Protein 2IN5 (pdb70)

Solvent-accessible surface area: 19016 Å² total

Secondary structure (DSSP, 8-state):
------HHHHHHHHH----HHHHHH-SS---B-BTT---B--EEEEEETTEEEEE-TT---EEETTEEEE--SSSS-EEEESSGGG-GGGGGGGPPTT-EEEEEEEEEETTEEEEEEEEEEEEEEEEEEEEETTEEEEEEEEEEEEEETTTTEEEEEEEEEETTT--EEEEE---SS-S-B----SPP--/------HHHHHHHTS------SS---EEBTT--EE--EEEEEETTEEEEE-TTT--EEETTEEEE--SSSS-EEEES-GGG-GGGGGGG--TT-EEEEEEEEEETTEEEEEEEEEEEEEEEEEEEEETTEEEEEEEEEEEEEETTTTEEEEEEEEEETTT--EEEEE---SS-S-B--PPPP-

InterPro domains:
  IPR021308 Group 4 capsule polysaccharide formation lipoprotein GfcB [PF11102] (25-210)
  IPR023373 YmcC-like superfamily [G3DSA:2.40.360.10] (16-214)
  IPR023373 YmcC-like superfamily [SSF159270] (19-213)

Nearest PDB structures (foldseek):
  2in5-assembly1_A  TM=1.005E+00  e=7.724E-36  Escherichia coli K-12
  2in5-assembly1_B  TM=9.343E-01  e=6.673E-29  Escherichia coli K-12
  8huc-assembly2_D  TM=2.529E-01  e=5.962E+00  Pseudomonas aeruginosa UCBPP-PA14
  2in5-assembly1_B  TM=1.005E+00  e=2.435E-33  Escherichia coli K-12
  2in5-assembly1_A  TM=9.594E-01  e=3.137E-28  Escherichia coli K-12

CATH classification: 2.40.360.10

Foldseek 3Di:
DDDDDLNVVVLVVVVPQPQLVVLQVDPFKWWKDKPVHDTFIWGFSDDDPQWTDIAGNVGWFIAHLQHGAWTGDDQKIWHGKPPVVQDCLNQQLPADAFDKDWIKTWMADNNHIDMWIKMKTKHFPAWDWDQASRDIAIWGKIKIWMWTVPPTDIDIKIFTARNPPSRTAKIWDGGHVDIIMIGIRHDDDD/DDDQDVNVVCCVPAVDDDDQAQAKWWKAKPNDDTFTKGFDDDDPQWTDIAGHPRWFIAHQQHTAWIPPDQKIWHGKPPPVVDCLNQLQPADAWDKDKIKTWMGDNNRIDIWIKMKTKHWDDWDWDQDPNDTFIWTWIKIWMWTPPPTDIDIKIWTAGNPPSGTAKIWDGHGVDMIMIGMDGRD

Structure (mmCIF, N/CA/C/O backbone):
data_2IN5
#
_entry.id   2IN5
#
_cell.length_a   122.793
_cell.length_b   74.998
_cell.length_c   80.201
_cell.angle_alpha   90.00
_cell.angle_beta   127.11
_cell.angle_gamma   90.00
#
_symmetry.space_group_name_H-M   'C 1 2 1'
#
loop_
_entity.id
_entity.type
_entity.pdbx_description
1 polymer 'Hypothetical lipoprotein ymcC'
2 water water
#
loop_
_atom_site.group_PDB
_atom_site.id
_atom_site.type_symbol
_atom_site.label_atom_id
_atom_site.label_alt_id
_atom_site.label_comp_id
_atom_site.label_asym_id
_atom_site.label_entity_id
_atom_site.label_seq_id
_atom_site.pdbx_PDB_ins_code
_atom_site.Cartn_x
_atom_site.Cartn_y
_atom_site.Cartn_z
_atom_site.occupancy
_atom_site.B_iso_or_equiv
_atom_site.auth_seq_id
_atom_site.auth_comp_id
_atom_site.auth_asym_id
_atom_site.auth_atom_id
_atom_site.pdbx_PDB_model_num
ATOM 1 N N . HIS A 1 3 ? -10.530 24.813 61.795 1.00 60.63 3 HIS A N 1
ATOM 2 C CA . HIS A 1 3 ? -11.109 23.509 62.232 1.00 60.59 3 HIS A CA 1
ATOM 3 C C . HIS A 1 3 ? -10.443 22.339 61.503 1.00 59.36 3 HIS A C 1
ATOM 4 O O . HIS A 1 3 ? -9.866 22.511 60.426 1.00 59.43 3 HIS A O 1
ATOM 11 N N . SER A 1 4 ? -10.508 21.152 62.101 1.00 56.71 4 SER A N 1
ATOM 12 C CA . SER A 1 4 ? -9.918 19.969 61.489 1.00 53.40 4 SER A CA 1
ATOM 13 C C . SER A 1 4 ? -10.809 18.755 61.714 1.00 50.24 4 SER A C 1
ATOM 14 O O . SER A 1 4 ? -11.434 18.619 62.766 1.00 49.64 4 SER A O 1
ATOM 17 N N . GLN A 1 5 ? -10.870 17.883 60.712 1.00 45.00 5 GLN A N 1
ATOM 18 C CA . GLN A 1 5 ? -11.680 16.683 60.799 1.00 39.96 5 GLN A CA 1
ATOM 19 C C . GLN A 1 5 ? -10.742 15.490 60.921 1.00 38.02 5 GLN A C 1
ATOM 20 O O . GLN A 1 5 ? -9.541 15.611 60.684 1.00 36.27 5 GLN A O 1
ATOM 26 N N . GLN A 1 6 ? -11.285 14.335 61.288 1.00 36.02 6 GLN A N 1
ATOM 27 C CA . GLN A 1 6 ? -10.466 13.131 61.424 1.00 34.78 6 GLN A CA 1
ATOM 28 C C . GLN A 1 6 ? -11.043 12.059 60.491 1.00 31.91 6 GLN A C 1
ATOM 29 O O . GLN A 1 6 ? -12.123 11.542 60.747 1.00 31.70 6 GLN A O 1
ATOM 35 N N . SER A 1 7 ? -10.341 11.740 59.408 1.00 31.72 7 SER A N 1
ATOM 36 C CA . SER A 1 7 ? -10.830 10.721 58.474 1.00 32.25 7 SER A CA 1
ATOM 37 C C . SER A 1 7 ? -10.421 9.334 58.941 1.00 32.98 7 SER A C 1
ATOM 38 O O . SER A 1 7 ? -9.482 9.188 59.727 1.00 31.33 7 SER A O 1
ATOM 49 N N . VAL A 1 9 ? -9.128 7.025 57.094 1.00 29.78 9 VAL A N 1
ATOM 50 C CA . VAL A 1 9 ? -7.844 6.655 56.541 1.00 31.39 9 VAL A CA 1
ATOM 51 C C . VAL A 1 9 ? -6.716 7.139 57.437 1.00 32.24 9 VAL A C 1
ATOM 52 O O . VAL A 1 9 ? -5.813 6.381 57.746 1.00 32.89 9 VAL A O 1
ATOM 56 N N . ASP A 1 10 ? -6.774 8.390 57.873 1.00 34.13 10 ASP A N 1
ATOM 57 C CA . ASP A 1 10 ? -5.725 8.913 58.735 1.00 34.03 10 ASP A CA 1
ATOM 58 C C . ASP A 1 10 ? -5.662 8.195 60.068 1.00 33.27 10 ASP A C 1
ATOM 59 O O . ASP A 1 10 ? -4.588 7.856 60.540 1.00 33.30 10 ASP A O 1
ATOM 64 N N . THR A 1 11 ? -6.821 7.967 60.667 1.00 33.10 11 THR A N 1
ATOM 65 C CA . THR A 1 11 ? -6.898 7.296 61.951 1.00 34.60 11 THR A CA 1
ATOM 66 C C . THR A 1 11 ? -6.341 5.868 61.936 1.00 37.22 11 THR A C 1
ATOM 67 O O . THR A 1 11 ? -5.508 5.508 62.778 1.00 38.88 11 THR A O 1
ATOM 71 N N . PHE A 1 12 ? -6.800 5.056 60.987 1.00 35.47 12 PHE A N 1
ATOM 72 C CA . PHE A 1 12 ? -6.346 3.679 60.886 1.00 34.70 12 PHE A CA 1
ATOM 73 C C . PHE A 1 12 ? -4.946 3.566 60.311 1.00 35.52 12 PHE A C 1
ATOM 74 O O . PHE A 1 12 ? -4.246 2.593 60.567 1.00 35.68 12 PHE A O 1
ATOM 82 N N . ARG A 1 13 ? -4.529 4.574 59.554 1.00 37.29 13 ARG A N 1
ATOM 83 C CA . ARG A 1 13 ? -3.193 4.576 58.984 1.00 39.23 13 ARG A CA 1
ATOM 84 C C . ARG A 1 13 ? -2.200 4.864 60.110 1.00 41.25 13 ARG A C 1
ATOM 85 O O . ARG A 1 13 ? -1.151 4.232 60.198 1.00 42.10 13 ARG A O 1
ATOM 93 N N . ALA A 1 14 ? -2.537 5.814 60.979 1.00 42.33 14 ALA A N 1
ATOM 94 C CA . ALA A 1 14 ? -1.655 6.159 62.093 1.00 43.25 14 ALA A CA 1
ATOM 95 C C . ALA A 1 14 ? -1.514 4.958 63.018 1.00 44.20 14 ALA A C 1
ATOM 96 O O . ALA A 1 14 ? -0.406 4.585 63.412 1.00 45.17 14 ALA A O 1
ATOM 98 N N . SER A 1 15 ? -2.644 4.352 63.352 1.00 43.73 15 SER A N 1
ATOM 99 C CA . SER A 1 15 ? -2.648 3.194 64.219 1.00 44.71 15 SER A CA 1
ATOM 100 C C . SER A 1 15 ? -1.708 2.116 63.677 1.00 46.75 15 SER A C 1
ATOM 101 O O . SER A 1 15 ? -0.949 1.504 64.431 1.00 45.34 15 SER A O 1
ATOM 104 N N . LEU A 1 16 ? -1.754 1.888 62.368 1.00 49.13 16 LEU A N 1
ATOM 105 C CA . LEU A 1 16 ? -0.903 0.881 61.749 1.00 51.01 16 LEU A CA 1
ATOM 106 C C . LEU A 1 16 ? 0.569 1.158 62.026 1.00 53.33 16 LEU A C 1
ATOM 107 O O . LEU A 1 16 ? 1.328 0.258 62.388 1.00 53.15 16 LEU A O 1
ATOM 112 N N . PHE A 1 17 ? 0.971 2.410 61.856 1.00 55.55 17 PHE A N 1
ATOM 113 C CA . PHE A 1 17 ? 2.355 2.791 62.086 1.00 57.80 17 PHE A CA 1
ATOM 114 C C . PHE A 1 17 ? 2.679 2.982 63.560 1.00 59.96 17 PHE A C 1
ATOM 115 O O . PHE A 1 17 ? 3.846 3.058 63.928 1.00 61.16 17 PHE A O 1
ATOM 123 N N . ASP A 1 18 ? 1.648 3.060 64.396 1.00 62.35 18 ASP A N 1
ATOM 124 C CA . ASP A 1 18 ? 1.834 3.235 65.834 1.00 65.32 18 ASP A CA 1
ATOM 125 C C . ASP A 1 18 ? 1.877 1.888 66.557 1.00 67.21 18 ASP A C 1
ATOM 126 O O . ASP A 1 18 ? 2.274 1.812 67.717 1.00 68.28 18 ASP A O 1
ATOM 131 N N . ASN A 1 19 ? 1.460 0.831 65.867 1.00 69.58 19 ASN A N 1
ATOM 132 C CA . ASN A 1 19 ? 1.426 -0.510 66.446 1.00 71.48 19 ASN A CA 1
ATOM 133 C C . ASN A 1 19 ? 2.327 -1.483 65.685 1.00 73.00 19 ASN A C 1
ATOM 134 O O . ASN A 1 19 ? 2.119 -2.699 65.722 1.00 73.13 19 ASN A O 1
ATOM 139 N N . GLN A 1 20 ? 3.330 -0.943 64.999 1.00 74.47 20 GLN A N 1
ATOM 140 C CA . GLN A 1 20 ? 4.257 -1.762 64.227 1.00 76.39 20 GLN A CA 1
ATOM 141 C C . GLN A 1 20 ? 5.691 -1.587 64.718 1.00 77.36 20 GLN A C 1
ATOM 142 O O . GLN A 1 20 ? 5.960 -1.642 65.922 1.00 78.11 20 GLN A O 1
ATOM 148 N N . VAL A 1 24 ? 9.493 -5.577 58.793 1.00 84.94 24 VAL A N 1
ATOM 149 C CA . VAL A 1 24 ? 8.120 -5.828 59.223 1.00 85.54 24 VAL A CA 1
ATOM 150 C C . VAL A 1 24 ? 7.859 -7.327 59.326 1.00 85.31 24 VAL A C 1
ATOM 151 O O . VAL A 1 24 ? 8.408 -8.112 58.553 1.00 85.66 24 VAL A O 1
ATOM 155 N N . ALA A 1 25 ? 7.017 -7.718 60.279 1.00 84.92 25 ALA A N 1
ATOM 156 C CA . ALA A 1 25 ? 6.681 -9.126 60.481 1.00 84.58 25 ALA A CA 1
ATOM 157 C C . ALA A 1 25 ? 6.148 -9.757 59.193 1.00 84.06 25 ALA A C 1
ATOM 158 O O . ALA A 1 25 ? 5.235 -9.228 58.560 1.00 84.27 25 ALA A O 1
ATOM 160 N N . ASP A 1 26 ? 6.723 -10.894 58.815 1.00 83.05 26 ASP A N 1
ATOM 161 C CA . ASP A 1 26 ? 6.329 -11.599 57.596 1.00 82.51 26 ASP A CA 1
ATOM 162 C C . ASP A 1 26 ? 4.925 -12.201 57.708 1.00 82.19 26 ASP A C 1
ATOM 163 O O . ASP A 1 26 ? 4.229 -12.393 56.705 1.00 81.80 26 ASP A O 1
ATOM 168 N N . GLN A 1 27 ? 4.518 -12.493 58.939 1.00 81.56 27 GLN A N 1
ATOM 169 C CA . GLN A 1 27 ? 3.205 -13.067 59.207 1.00 80.51 27 GLN A CA 1
ATOM 170 C C . GLN A 1 27 ? 2.163 -11.954 59.324 1.00 78.89 27 GLN A C 1
ATOM 171 O O . GLN A 1 27 ? 0.990 -12.142 58.991 1.00 78.27 27 GLN A O 1
ATOM 177 N N . GLN A 1 28 ? 2.601 -10.792 59.796 1.00 76.61 28 GLN A N 1
ATOM 178 C CA . GLN A 1 28 ? 1.706 -9.654 59.948 1.00 74.72 28 GLN A CA 1
ATOM 179 C C . GLN A 1 28 ? 1.326 -9.060 58.592 1.00 72.40 28 GLN A C 1
ATOM 180 O O . GLN A 1 28 ? 0.216 -8.554 58.416 1.00 71.92 28 GLN A O 1
ATOM 186 N N . ILE A 1 29 ? 2.249 -9.133 57.636 1.00 69.67 29 ILE A N 1
ATOM 187 C CA . ILE A 1 29 ? 2.011 -8.621 56.291 1.00 67.04 29 ILE A CA 1
ATOM 188 C C . ILE A 1 29 ? 0.845 -9.388 55.659 1.00 64.32 29 ILE A C 1
ATOM 189 O O . ILE A 1 29 ? -0.121 -8.790 55.190 1.00 64.07 29 ILE A O 1
ATOM 194 N N . GLN A 1 30 ? 0.933 -10.713 55.654 1.00 60.39 30 GLN A N 1
ATOM 195 C CA . GLN A 1 30 ? -0.122 -11.528 55.072 1.00 56.96 30 GLN A CA 1
ATOM 196 C C . GLN A 1 30 ? -1.415 -11.406 55.866 1.00 53.07 30 GLN A C 1
ATOM 197 O O . GLN A 1 30 ? -2.482 -11.810 55.399 1.00 52.78 30 GLN A O 1
ATOM 203 N N . ALA A 1 31 ? -1.317 -10.840 57.065 1.00 48.50 31 ALA A N 1
ATOM 204 C CA . ALA A 1 31 ? -2.488 -10.664 57.919 1.00 43.40 31 ALA A CA 1
ATOM 205 C C . ALA A 1 31 ? -3.195 -9.328 57.653 1.00 40.40 31 ALA A C 1
ATOM 206 O O . ALA A 1 31 ? -4.354 -9.150 58.032 1.00 36.51 31 ALA A O 1
ATOM 208 N N . LEU A 1 32 ? -2.501 -8.384 57.017 1.00 38.16 32 LEU A N 1
ATOM 209 C CA . LEU A 1 32 ? -3.131 -7.102 56.711 1.00 37.33 32 LEU A CA 1
ATOM 210 C C . LEU A 1 32 ? -4.202 -7.348 55.650 1.00 36.58 32 LEU A C 1
ATOM 211 O O . LEU A 1 32 ? -3.939 -7.947 54.605 1.00 33.61 32 LEU A O 1
ATOM 216 N N . PRO A 1 33 ? -5.435 -6.897 55.923 1.00 36.14 33 PRO A N 1
ATOM 217 C CA . PRO A 1 33 ? -6.577 -7.061 55.021 1.00 35.80 33 PRO A CA 1
ATOM 218 C C . PRO A 1 33 ? -6.485 -6.293 53.701 1.00 36.59 33 PRO A C 1
ATOM 219 O O . PRO A 1 33 ? -7.097 -6.689 52.707 1.00 39.42 33 PRO A O 1
ATOM 223 N N . TYR A 1 34 ? -5.698 -5.221 53.688 1.00 35.28 34 TYR A N 1
ATOM 224 C CA . TYR A 1 34 ? -5.527 -4.394 52.496 1.00 33.59 34 TYR A CA 1
ATOM 225 C C . TYR A 1 34 ? -4.146 -4.481 51.867 1.00 32.43 34 TYR A C 1
ATOM 226 O O . TYR A 1 34 ? -3.192 -4.942 52.488 1.00 32.95 34 TYR A O 1
ATOM 235 N N . SER A 1 35 ? -4.062 -4.020 50.624 1.00 30.23 35 SER A N 1
ATOM 236 C CA . SER A 1 35 ? -2.832 -4.023 49.851 1.00 28.66 35 SER A CA 1
ATOM 237 C C . SER A 1 35 ? -1.765 -3.098 50.422 1.00 26.41 35 SER A C 1
ATOM 238 O O . SER A 1 35 ? -2.062 -2.030 50.951 1.00 26.23 35 SER A O 1
ATOM 241 N N . THR A 1 36 ? -0.515 -3.525 50.320 1.00 25.86 36 THR A N 1
ATOM 242 C CA . THR A 1 36 ? 0.588 -2.737 50.835 1.00 26.52 36 THR A CA 1
ATOM 243 C C . THR A 1 36 ? 1.746 -2.852 49.872 1.00 27.15 36 THR A C 1
ATOM 244 O O . THR A 1 36 ? 1.707 -3.657 48.950 1.00 26.22 36 THR A O 1
ATOM 256 N N . TYR A 1 38 ? 6.363 -2.005 49.323 1.00 33.94 38 TYR A N 1
ATOM 257 C CA . TYR A 1 38 ? 7.670 -1.585 49.817 1.00 35.38 38 TYR A CA 1
ATOM 258 C C . TYR A 1 38 ? 8.179 -0.601 48.782 1.00 35.20 38 TYR A C 1
ATOM 259 O O . TYR A 1 38 ? 8.323 -0.947 47.612 1.00 36.78 38 TYR A O 1
ATOM 268 N N . LEU A 1 39 ? 8.429 0.631 49.208 1.00 36.06 39 LEU A N 1
ATOM 269 C CA . LEU A 1 39 ? 8.913 1.664 48.301 1.00 35.99 39 LEU A CA 1
ATOM 270 C C . LEU A 1 39 ? 10.390 1.942 48.514 1.00 36.58 39 LEU A C 1
ATOM 271 O O . LEU A 1 39 ? 10.866 1.986 49.642 1.00 37.20 39 LEU A O 1
ATOM 276 N N . ARG A 1 40 ? 11.113 2.134 47.423 1.00 37.79 40 ARG A N 1
ATOM 277 C CA . ARG A 1 40 ? 12.527 2.445 47.506 1.00 39.93 40 ARG A CA 1
ATOM 278 C C . ARG A 1 40 ? 12.818 3.580 46.520 1.00 40.17 40 ARG A C 1
ATOM 279 O O . ARG A 1 40 ? 12.611 3.436 45.317 1.00 40.67 40 ARG A O 1
ATOM 287 N N . LEU A 1 41 ? 13.273 4.716 47.034 1.00 39.91 41 LEU A N 1
ATOM 288 C CA . LEU A 1 41 ? 13.591 5.852 46.185 1.00 41.83 41 LEU A CA 1
ATOM 289 C C . LEU A 1 41 ? 15.086 6.094 46.160 1.00 43.48 41 LEU A C 1
ATOM 290 O O . LEU A 1 41 ? 15.742 6.091 47.202 1.00 44.30 41 LEU A O 1
ATOM 295 N N . ASN A 1 42 ? 15.613 6.308 44.960 1.00 45.32 42 ASN A N 1
ATOM 296 C CA . ASN A 1 42 ? 17.035 6.556 44.765 1.00 47.18 42 ASN A CA 1
ATOM 297 C C . ASN A 1 42 ? 17.900 5.516 45.448 1.00 49.40 42 ASN A C 1
ATOM 298 O O . ASN A 1 42 ? 18.873 5.865 46.112 1.00 50.40 42 ASN A O 1
ATOM 303 N N . GLU A 1 43 ? 17.553 4.244 45.292 1.00 52.01 43 GLU A N 1
ATOM 304 C CA . GLU A 1 43 ? 18.334 3.178 45.907 1.00 54.35 43 GLU A CA 1
ATOM 305 C C . GLU A 1 43 ? 18.460 3.460 47.406 1.00 54.84 43 GLU A C 1
ATOM 306 O O . GLU A 1 43 ? 19.372 2.965 48.069 1.00 54.08 43 GLU A O 1
ATOM 312 N N . GLY A 1 44 ? 17.549 4.272 47.932 1.00 55.00 44 GLY A N 1
ATOM 313 C CA . GLY A 1 44 ? 17.588 4.606 49.341 1.00 54.03 44 GLY A CA 1
ATOM 314 C C . GLY A 1 44 ? 17.097 3.485 50.233 1.00 54.56 44 GLY A C 1
ATOM 315 O O . GLY A 1 44 ? 17.283 2.301 49.938 1.00 55.72 44 GLY A O 1
ATOM 316 N N . GLN A 1 45 ? 16.453 3.867 51.327 1.00 53.89 45 GLN A N 1
ATOM 317 C CA . GLN A 1 45 ? 15.941 2.907 52.286 1.00 53.87 45 GLN A CA 1
ATOM 318 C C . GLN A 1 45 ? 14.491 2.532 52.011 1.00 50.99 45 GLN A C 1
ATOM 319 O O . GLN A 1 45 ? 13.672 3.374 51.664 1.00 50.30 45 GLN A O 1
ATOM 325 N N . ARG A 1 46 ? 14.187 1.255 52.177 1.00 49.10 46 ARG A N 1
ATOM 326 C CA . ARG A 1 46 ? 12.847 0.746 51.953 1.00 47.53 46 ARG A CA 1
ATOM 327 C C . ARG A 1 46 ? 11.851 1.274 52.976 1.00 45.60 46 ARG A C 1
ATOM 328 O O . ARG A 1 46 ? 12.119 1.254 54.177 1.00 46.67 46 ARG A O 1
ATOM 336 N N . ILE A 1 47 ? 10.704 1.752 52.503 1.00 41.63 47 ILE A N 1
ATOM 337 C CA . ILE A 1 47 ? 9.671 2.244 53.406 1.00 39.29 47 ILE A CA 1
ATOM 338 C C . ILE A 1 47 ? 8.373 1.513 53.111 1.00 37.72 47 ILE A C 1
ATOM 339 O O . ILE A 1 47 ? 8.128 1.090 51.977 1.00 36.34 47 ILE A O 1
ATOM 344 N N . PHE A 1 48 ? 7.544 1.378 54.139 1.00 35.57 48 PHE A N 1
ATOM 345 C CA . PHE A 1 48 ? 6.264 0.698 54.034 1.00 34.80 48 PHE A CA 1
ATOM 346 C C . PHE A 1 48 ? 5.164 1.684 53.654 1.00 36.11 48 PHE A C 1
ATOM 347 O O . PHE A 1 48 ? 5.002 2.720 54.297 1.00 38.39 48 PHE A O 1
ATOM 355 N N . VAL A 1 49 ? 4.408 1.348 52.611 1.00 35.53 49 VAL A N 1
ATOM 356 C CA . VAL A 1 49 ? 3.320 2.191 52.117 1.00 33.04 49 VAL A CA 1
ATOM 357 C C . VAL A 1 49 ? 2.029 1.359 52.055 1.00 32.17 49 VAL A C 1
ATOM 358 O O . VAL A 1 49 ? 2.071 0.164 51.795 1.00 32.80 49 VAL A O 1
ATOM 362 N N . VAL A 1 50 ? 0.886 1.985 52.300 1.00 29.59 50 VAL A N 1
ATOM 363 C CA . VAL A 1 50 ? -0.377 1.267 52.285 1.00 29.24 50 VAL A CA 1
ATOM 364 C C . VAL A 1 50 ? -1.314 1.824 51.202 1.00 29.54 50 VAL A C 1
ATOM 365 O O . VAL A 1 50 ? -1.205 2.992 50.830 1.00 30.04 50 VAL A O 1
ATOM 369 N N . LEU A 1 51 ? -2.219 0.994 50.678 1.00 28.45 51 LEU A N 1
ATOM 370 C CA . LEU A 1 51 ? -3.150 1.458 49.648 1.00 26.69 51 LEU A CA 1
ATOM 371 C C . LEU A 1 51 ? -4.343 2.053 50.344 1.00 26.01 51 LEU A C 1
ATOM 372 O O . LEU A 1 51 ? -5.160 1.339 50.928 1.00 26.45 51 LEU A O 1
ATOM 377 N N . GLY A 1 52 ? -4.438 3.375 50.284 1.00 27.61 52 GLY A N 1
ATOM 378 C CA . GLY A 1 52 ? -5.539 4.059 50.929 1.00 24.30 52 GLY A CA 1
ATOM 379 C C . GLY A 1 52 ? -6.844 3.959 50.164 1.00 23.48 52 GLY A C 1
ATOM 380 O O . GLY A 1 52 ? -7.871 3.629 50.745 1.00 23.11 52 GLY A O 1
ATOM 381 N N . TYR A 1 53 ? -6.816 4.230 48.863 1.00 22.18 53 TYR A N 1
ATOM 382 C CA . TYR A 1 53 ? -8.046 4.183 48.085 1.00 22.99 53 TYR A CA 1
ATOM 383 C C . TYR A 1 53 ? -7.814 4.202 46.591 1.00 23.20 53 TYR A C 1
ATOM 384 O O . TYR A 1 53 ? -6.710 4.488 46.126 1.00 24.27 53 TYR A O 1
ATOM 393 N N . ILE A 1 54 ? -8.856 3.885 45.834 1.00 25.53 54 ILE A N 1
ATOM 394 C CA . ILE A 1 54 ? -8.730 3.865 44.378 1.00 27.92 54 ILE A CA 1
ATOM 395 C C . ILE A 1 54 ? -9.770 4.763 43.732 1.00 28.28 54 ILE A C 1
ATOM 396 O O . ILE A 1 54 ? -10.946 4.701 44.071 1.00 27.78 54 ILE A O 1
ATOM 401 N N . GLU A 1 55 ? -9.317 5.600 42.803 1.00 30.23 55 GLU A N 1
ATOM 402 C CA . GLU A 1 55 ? -10.182 6.529 42.081 1.00 31.34 55 GLU A CA 1
ATOM 403 C C . GLU A 1 55 ? -9.880 6.476 40.584 1.00 31.55 55 GLU A C 1
ATOM 404 O O . GLU A 1 55 ? -8.738 6.653 40.166 1.00 30.83 55 GLU A O 1
ATOM 410 N N . GLN A 1 56 ? -10.914 6.231 39.782 1.00 36.12 56 GLN A N 1
ATOM 411 C CA . GLN A 1 56 ? -10.781 6.134 38.320 1.00 38.71 56 GLN A CA 1
ATOM 412 C C . GLN A 1 56 ? -9.616 5.239 37.935 1.00 37.85 56 GLN A C 1
ATOM 413 O O . GLN A 1 56 ? -8.717 5.650 37.198 1.00 37.93 56 GLN A O 1
ATOM 419 N N . GLU A 1 57 ? -9.637 4.017 38.453 1.00 38.24 57 GLU A N 1
ATOM 420 C CA . GLU A 1 57 ? -8.590 3.039 38.183 1.00 40.14 57 GLU A CA 1
ATOM 421 C C . GLU A 1 57 ? -7.202 3.528 38.572 1.00 37.11 57 GLU A C 1
ATOM 422 O O . GLU A 1 57 ? -6.201 3.118 37.996 1.00 37.43 57 GLU A O 1
ATOM 428 N N . GLN A 1 58 ? -7.140 4.417 39.549 1.00 34.29 58 GLN A N 1
ATOM 429 C CA . GLN A 1 58 ? -5.855 4.919 40.002 1.00 31.22 58 GLN A CA 1
ATOM 430 C C . GLN A 1 58 ? -5.663 4.532 41.465 1.00 26.35 58 GLN A C 1
ATOM 431 O O . GLN A 1 58 ? -6.471 4.890 42.315 1.00 25.08 58 GLN A O 1
ATOM 437 N N . SER A 1 59 ? -4.601 3.791 41.746 1.00 22.34 59 SER A N 1
ATOM 438 C CA . SER A 1 59 ? -4.314 3.346 43.106 1.00 21.85 59 SER A CA 1
ATOM 439 C C . SER A 1 59 ? -3.529 4.403 43.866 1.00 20.44 59 SER A C 1
ATOM 440 O O . SER A 1 59 ? -2.434 4.772 43.453 1.00 17.68 59 SER A O 1
ATOM 443 N N . LYS A 1 60 ? -4.077 4.894 44.972 1.00 22.50 60 LYS A N 1
ATOM 444 C CA . LYS A 1 60 ? -3.371 5.908 45.758 1.00 25.06 60 LYS A CA 1
ATOM 445 C C . LYS A 1 60 ? -2.781 5.323 47.037 1.00 24.55 60 LYS A C 1
ATOM 446 O O . LYS A 1 60 ? -3.515 4.988 47.960 1.00 24.41 60 LYS A O 1
ATOM 452 N N . TRP A 1 61 ? -1.455 5.221 47.077 1.00 25.26 61 TRP A N 1
ATOM 453 C CA . TRP A 1 61 ? -0.735 4.675 48.224 1.00 28.02 61 TRP A CA 1
ATOM 454 C C . TRP A 1 61 ? -0.244 5.769 49.178 1.00 30.34 61 TRP A C 1
ATOM 455 O O . TRP A 1 61 ? 0.301 6.785 48.753 1.00 32.67 61 TRP A O 1
ATOM 466 N N . LEU A 1 62 ? -0.432 5.543 50.472 1.00 32.55 62 LEU A N 1
ATOM 467 C CA . LEU A 1 62 ? -0.044 6.509 51.491 1.00 34.23 62 LEU A CA 1
ATOM 468 C C . LEU A 1 62 ? 1.066 6.026 52.409 1.00 35.42 62 LEU A C 1
ATOM 469 O O . LEU A 1 62 ? 1.024 4.902 52.896 1.00 35.08 62 LEU A O 1
ATOM 474 N N . SER A 1 63 ? 2.047 6.883 52.672 1.00 38.84 63 SER A N 1
ATOM 475 C CA . SER A 1 63 ? 3.142 6.508 53.564 1.00 41.81 63 SER A CA 1
ATOM 476 C C . SER A 1 63 ? 2.838 6.976 54.988 1.00 43.38 63 SER A C 1
ATOM 477 O O . SER A 1 63 ? 1.744 7.472 55.266 1.00 42.57 63 SER A O 1
ATOM 480 N N . GLN A 1 64 ? 3.804 6.814 55.888 1.00 46.55 64 GLN A N 1
ATOM 481 C CA . GLN A 1 64 ? 3.626 7.235 57.279 1.00 50.05 64 GLN A CA 1
ATOM 482 C C . GLN A 1 64 ? 3.681 8.762 57.395 1.00 51.40 64 GLN A C 1
ATOM 483 O O . GLN A 1 64 ? 2.978 9.352 58.214 1.00 51.16 64 GLN A O 1
ATOM 489 N N . ASP A 1 65 ? 4.524 9.382 56.568 1.00 54.25 65 ASP A N 1
ATOM 490 C CA . ASP A 1 65 ? 4.702 10.837 56.528 1.00 56.30 65 ASP A CA 1
ATOM 491 C C . ASP A 1 65 ? 3.581 11.468 55.707 1.00 56.28 65 ASP A C 1
ATOM 492 O O . ASP A 1 65 ? 3.594 12.667 55.418 1.00 56.64 65 ASP A O 1
ATOM 497 N N . ASN A 1 66 ? 2.613 10.640 55.331 1.00 55.94 66 ASN A N 1
ATOM 498 C CA . ASN A 1 66 ? 1.464 11.074 54.541 1.00 55.45 66 ASN A CA 1
ATOM 499 C C . ASN A 1 66 ? 1.824 11.612 53.147 1.00 53.71 66 ASN A C 1
ATOM 500 O O . ASN A 1 66 ? 1.227 12.571 52.654 1.00 52.64 66 ASN A O 1
ATOM 505 N N . ALA A 1 67 ? 2.827 10.993 52.532 1.00 50.57 67 ALA A N 1
ATOM 506 C CA . ALA A 1 67 ? 3.234 11.348 51.184 1.00 46.80 67 ALA A CA 1
ATOM 507 C C . ALA A 1 67 ? 2.395 10.388 50.348 1.00 44.47 67 ALA A C 1
ATOM 508 O O . ALA A 1 67 ? 2.012 9.326 50.840 1.00 44.37 67 ALA A O 1
ATOM 518 N N . LEU A 1 69 ? 1.589 8.203 46.557 1.00 31.61 69 LEU A N 1
ATOM 519 C CA . LEU A 1 69 ? 2.089 7.639 45.307 1.00 29.68 69 LEU A CA 1
ATOM 520 C C . LEU A 1 69 ? 0.885 7.207 44.487 1.00 29.20 69 LEU A C 1
ATOM 521 O O . LEU A 1 69 ? -0.018 6.566 45.015 1.00 31.10 69 LEU A O 1
ATOM 526 N N . VAL A 1 70 ? 0.853 7.559 43.207 1.00 27.70 70 VAL A N 1
ATOM 527 C CA . VAL A 1 70 ? -0.279 7.178 42.363 1.00 24.84 70 VAL A CA 1
ATOM 528 C C . VAL A 1 70 ? 0.201 6.236 41.281 1.00 21.93 70 VAL A C 1
ATOM 529 O O . VAL A 1 70 ? 1.146 6.523 40.561 1.00 20.46 70 VAL A O 1
ATOM 533 N N . THR A 1 71 ? -0.455 5.099 41.160 1.00 21.40 71 THR A N 1
ATOM 534 C CA . THR A 1 71 ? -0.009 4.134 40.178 1.00 21.42 71 THR A CA 1
ATOM 535 C C . THR A 1 71 ? -1.157 3.395 39.519 1.00 19.85 71 THR A C 1
ATOM 536 O O . THR A 1 71 ? -2.313 3.512 39.917 1.00 19.58 71 THR A O 1
ATOM 540 N N . HIS A 1 72 ? -0.811 2.650 38.485 1.00 18.82 72 HIS A N 1
ATOM 541 C CA . HIS A 1 72 ? -1.759 1.776 37.842 1.00 21.52 72 HIS A CA 1
ATOM 542 C C . HIS A 1 72 ? -0.953 0.568 37.405 1.00 20.62 72 HIS A C 1
ATOM 543 O O . HIS A 1 72 ? -0.085 0.655 36.532 1.00 21.09 72 HIS A O 1
ATOM 550 N N . ASN A 1 73 ? -1.236 -0.557 38.049 1.00 22.48 73 ASN A N 1
ATOM 551 C CA . ASN A 1 73 ? -0.541 -1.809 37.793 1.00 22.59 73 ASN A CA 1
ATOM 552 C C . ASN A 1 73 ? 0.975 -1.665 37.716 1.00 23.70 73 ASN A C 1
ATOM 553 O O . ASN A 1 73 ? 1.603 -2.000 36.699 1.00 22.20 73 ASN A O 1
ATOM 558 N N . GLY A 1 74 ? 1.548 -1.156 38.808 1.00 25.00 74 GLY A N 1
ATOM 559 C CA . GLY A 1 74 ? 2.989 -0.993 38.910 1.00 24.41 74 GLY A CA 1
ATOM 560 C C . GLY A 1 74 ? 3.591 0.225 38.241 1.00 26.69 74 GLY A C 1
ATOM 561 O O . GLY A 1 74 ? 4.747 0.567 38.511 1.00 26.46 74 GLY A O 1
ATOM 562 N N . ARG A 1 75 ? 2.822 0.870 37.365 1.00 25.26 75 ARG A N 1
ATOM 563 C CA . ARG A 1 75 ? 3.295 2.054 36.656 1.00 25.97 75 ARG A CA 1
ATOM 564 C C . ARG A 1 75 ? 3.107 3.294 37.510 1.00 25.35 75 ARG A C 1
ATOM 565 O O . ARG A 1 75 ? 2.018 3.540 38.033 1.00 25.66 75 ARG A O 1
ATOM 573 N N . LEU A 1 76 ? 4.166 4.080 37.642 1.00 25.53 76 LEU A N 1
ATOM 574 C CA . LEU A 1 76 ? 4.097 5.306 38.422 1.00 25.09 76 LEU A CA 1
ATOM 575 C C . LEU A 1 76 ? 3.511 6.408 37.543 1.00 25.30 76 LEU A C 1
ATOM 576 O O . LEU A 1 76 ? 4.048 6.718 36.470 1.00 21.73 76 LEU A O 1
ATOM 581 N N . LEU A 1 77 ? 2.403 6.978 38.007 1.00 26.15 77 LEU A N 1
ATOM 582 C CA . LEU A 1 77 ? 1.711 8.036 37.287 1.00 29.59 77 LEU A CA 1
ATOM 583 C C . LEU A 1 77 ? 1.782 9.408 37.950 1.00 32.08 77 LEU A C 1
ATOM 584 O O . LEU A 1 77 ? 1.673 10.433 37.273 1.00 32.52 77 LEU A O 1
ATOM 589 N N . LYS A 1 78 ? 1.956 9.441 39.266 1.00 32.69 78 LYS A N 1
ATOM 590 C CA . LYS A 1 78 ? 2.019 10.717 39.964 1.00 34.11 78 LYS A CA 1
ATOM 591 C C . LYS A 1 78 ? 2.436 10.543 41.419 1.00 33.99 78 LYS A C 1
ATOM 592 O O . LYS A 1 78 ? 2.124 9.530 42.035 1.00 36.43 78 LYS A O 1
ATOM 598 N N . THR A 1 79 ? 3.159 11.520 41.954 1.00 33.12 79 THR A N 1
ATOM 599 C CA . THR A 1 79 ? 3.578 11.484 43.354 1.00 34.69 79 THR A CA 1
ATOM 600 C C . THR A 1 79 ? 3.269 12.827 44.006 1.00 35.95 79 THR A C 1
ATOM 601 O O . THR A 1 79 ? 3.185 13.853 43.329 1.00 37.34 79 THR A O 1
ATOM 605 N N . VAL A 1 80 ? 3.093 12.810 45.322 1.00 37.10 80 VAL A N 1
ATOM 606 C CA . VAL A 1 80 ? 2.780 14.017 46.071 1.00 38.35 80 VAL A CA 1
ATOM 607 C C . VAL A 1 80 ? 3.521 14.064 47.402 1.00 38.95 80 VAL A C 1
ATOM 608 O O . VAL A 1 80 ? 3.633 13.049 48.079 1.00 37.59 80 VAL A O 1
ATOM 612 N N . LYS A 1 81 ? 4.019 15.248 47.760 1.00 40.15 81 LYS A N 1
ATOM 613 C CA . LYS A 1 81 ? 4.738 15.486 49.019 1.00 39.86 81 LYS A CA 1
ATOM 614 C C . LYS A 1 81 ? 6.084 14.796 49.160 1.00 39.60 81 LYS A C 1
ATOM 615 O O . LYS A 1 81 ? 6.427 14.326 50.240 1.00 41.78 81 LYS A O 1
ATOM 621 N N . LEU A 1 82 ? 6.843 14.729 48.079 1.00 38.61 82 LEU A N 1
ATOM 622 C CA . LEU A 1 82 ? 8.159 14.115 48.111 1.00 38.04 82 LEU A CA 1
ATOM 623 C C . LEU A 1 82 ? 9.140 15.207 47.706 1.00 40.48 82 LEU A C 1
ATOM 624 O O . LEU A 1 82 ? 8.720 16.261 47.225 1.00 42.32 82 LEU A O 1
ATOM 629 N N . ASN A 1 83 ? 10.434 14.979 47.894 1.00 41.21 83 ASN A N 1
ATOM 630 C CA . ASN A 1 83 ? 11.414 15.988 47.500 1.00 43.39 83 ASN A CA 1
ATOM 631 C C . ASN A 1 83 ? 11.157 16.382 46.052 1.00 43.13 83 ASN A C 1
ATOM 632 O O . ASN A 1 83 ? 11.030 17.560 45.730 1.00 45.14 83 ASN A O 1
ATOM 637 N N . ASN A 1 84 ? 11.093 15.377 45.185 1.00 41.71 84 ASN A N 1
ATOM 638 C CA . ASN A 1 84 ? 10.839 15.585 43.769 1.00 39.73 84 ASN A CA 1
ATOM 639 C C . ASN A 1 84 ? 9.604 14.777 43.420 1.00 37.88 84 ASN A C 1
ATOM 640 O O . ASN A 1 84 ? 9.471 13.629 43.849 1.00 38.03 84 ASN A O 1
ATOM 645 N N . ASN A 1 85 ? 8.712 15.371 42.634 1.00 33.99 85 ASN A N 1
ATOM 646 C CA . ASN A 1 85 ? 7.457 14.721 42.281 1.00 32.11 85 ASN A CA 1
ATOM 647 C C . ASN A 1 85 ? 7.181 14.525 40.800 1.00 31.80 85 ASN A C 1
ATOM 648 O O . ASN A 1 85 ? 7.572 15.336 39.969 1.00 32.86 85 ASN A O 1
ATOM 653 N N . LEU A 1 86 ? 6.503 13.433 40.472 1.00 29.51 86 LEU A N 1
ATOM 654 C CA . LEU A 1 86 ? 6.123 13.192 39.093 1.00 29.11 86 LEU A CA 1
ATOM 655 C C . LEU A 1 86 ? 4.792 13.937 39.044 1.00 27.36 86 LEU A C 1
ATOM 656 O O . LEU A 1 86 ? 3.906 13.683 39.861 1.00 27.43 86 LEU A O 1
ATOM 661 N N . LEU A 1 87 ? 4.648 14.864 38.109 1.00 26.06 87 LEU A N 1
ATOM 662 C CA . LEU A 1 87 ? 3.425 15.649 38.058 1.00 28.06 87 LEU A CA 1
ATOM 663 C C . LEU A 1 87 ? 2.383 15.161 37.076 1.00 27.18 87 LEU A C 1
ATOM 664 O O . LEU A 1 87 ? 1.185 15.331 37.294 1.00 26.68 87 LEU A O 1
ATOM 669 N N . GLU A 1 88 ? 2.824 14.563 35.985 1.00 27.33 88 GLU A N 1
ATOM 670 C CA . GLU A 1 88 ? 1.863 14.090 35.020 1.00 28.14 88 GLU A CA 1
ATOM 671 C C . GLU A 1 88 ? 2.480 13.120 34.062 1.00 26.65 88 GLU A C 1
ATOM 672 O O . GLU A 1 88 ? 3.684 13.136 33.828 1.00 26.99 88 GLU A O 1
ATOM 678 N N . VAL A 1 89 ? 1.631 12.248 33.537 1.00 26.71 89 VAL A N 1
ATOM 679 C CA . VAL A 1 89 ? 2.027 11.286 32.531 1.00 25.54 89 VAL A CA 1
ATOM 680 C C . VAL A 1 89 ? 0.843 11.323 31.577 1.00 25.15 89 VAL A C 1
ATOM 681 O O . VAL A 1 89 ? -0.303 11.219 32.002 1.00 25.35 89 VAL A O 1
ATOM 685 N N . THR A 1 90 ? 1.111 11.515 30.296 1.00 25.93 90 THR A N 1
ATOM 686 C CA . THR A 1 90 ? 0.025 11.562 29.326 1.00 30.08 90 THR A CA 1
ATOM 687 C C . THR A 1 90 ? -0.161 10.207 28.660 1.00 30.70 90 THR A C 1
ATOM 688 O O . THR A 1 90 ? 0.649 9.291 28.848 1.00 31.71 90 THR A O 1
ATOM 692 N N . ASN A 1 91 ? -1.238 10.096 27.884 1.00 31.87 91 ASN A N 1
ATOM 693 C CA . ASN A 1 91 ? -1.544 8.887 27.121 1.00 32.32 91 ASN A CA 1
ATOM 694 C C . ASN A 1 91 ? -1.293 7.633 27.966 1.00 32.99 91 ASN A C 1
ATOM 695 O O . ASN A 1 91 ? -0.746 6.635 27.485 1.00 34.04 91 ASN A O 1
ATOM 700 N N . SER A 1 92 ? -1.703 7.697 29.229 1.00 33.49 92 SER A N 1
ATOM 701 C CA . SER A 1 92 ? -1.508 6.583 30.155 1.00 36.17 92 SER A CA 1
ATOM 702 C C . SER A 1 92 ? -2.497 5.450 29.895 1.00 36.54 92 SER A C 1
ATOM 703 O O . SER A 1 92 ? -2.323 4.331 30.383 1.00 35.69 92 SER A O 1
ATOM 706 N N . GLY A 1 93 ? -3.531 5.748 29.113 1.00 36.48 93 GLY A N 1
ATOM 707 C CA . GLY A 1 93 ? -4.526 4.747 28.797 1.00 34.53 93 GLY A CA 1
ATOM 708 C C . GLY A 1 93 ? -4.000 3.765 27.767 1.00 36.27 93 GLY A C 1
ATOM 709 O O . GLY A 1 93 ? -4.611 2.724 27.530 1.00 36.74 93 GLY A O 1
ATOM 710 N N . GLN A 1 94 ? -2.864 4.092 27.158 1.00 35.67 94 GLN A N 1
ATOM 711 C CA . GLN A 1 94 ? -2.254 3.245 26.134 1.00 36.33 94 GLN A CA 1
ATOM 712 C C . GLN A 1 94 ? -1.055 2.472 26.686 1.00 34.32 94 GLN A C 1
ATOM 713 O O . GLN A 1 94 ? -0.278 1.884 25.934 1.00 35.22 94 GLN A O 1
ATOM 719 N N . ASP A 1 95 ? -0.886 2.486 28.001 1.00 32.37 95 ASP A N 1
ATOM 720 C CA . ASP A 1 95 ? 0.226 1.766 28.600 1.00 31.20 95 ASP A CA 1
ATOM 721 C C . ASP A 1 95 ? -0.077 0.271 28.574 1.00 28.42 95 ASP A C 1
ATOM 722 O O . ASP A 1 95 ? -1.125 -0.166 29.036 1.00 28.43 95 ASP A O 1
ATOM 727 N N . PRO A 1 96 ? 0.841 -0.529 28.014 1.00 28.78 96 PRO A N 1
ATOM 728 C CA . PRO A 1 96 ? 0.659 -1.986 27.929 1.00 29.80 96 PRO A CA 1
ATOM 729 C C . PRO A 1 96 ? 0.378 -2.681 29.261 1.00 30.51 96 PRO A C 1
ATOM 730 O O . PRO A 1 96 ? -0.271 -3.722 29.295 1.00 30.11 96 PRO A O 1
ATOM 734 N N . LEU A 1 97 ? 0.860 -2.093 30.353 1.00 30.92 97 LEU A N 1
ATOM 735 C CA . LEU A 1 97 ? 0.626 -2.644 31.671 1.00 29.38 97 LEU A CA 1
ATOM 736 C C . LEU A 1 97 ? -0.848 -2.605 32.028 1.00 30.42 97 LEU A C 1
ATOM 737 O O . LEU A 1 97 ? -1.259 -3.176 33.038 1.00 30.49 97 LEU A O 1
ATOM 742 N N . ARG A 1 98 ? -1.658 -1.928 31.220 1.00 31.79 98 ARG A N 1
ATOM 743 C CA . ARG A 1 98 ? -3.090 -1.887 31.520 1.00 33.01 98 ARG A CA 1
ATOM 744 C C . ARG A 1 98 ? -3.686 -3.264 31.282 1.00 32.31 98 ARG A C 1
ATOM 745 O O . ARG A 1 98 ? -4.750 -3.581 31.797 1.00 31.81 98 ARG A O 1
ATOM 753 N N . ASN A 1 99 ? -2.992 -4.071 30.489 1.00 33.45 99 ASN A N 1
ATOM 754 C CA . ASN A 1 99 ? -3.410 -5.441 30.210 1.00 35.43 99 ASN A CA 1
ATOM 755 C C . ASN A 1 99 ? -2.111 -6.247 30.177 1.00 33.60 99 ASN A C 1
ATOM 756 O O . ASN A 1 99 ? -1.698 -6.749 29.134 1.00 31.85 99 ASN A O 1
ATOM 761 N N . ALA A 1 100 ? -1.474 -6.355 31.339 1.00 33.41 100 ALA A N 1
ATOM 762 C CA . ALA A 1 100 ? -0.189 -7.038 31.484 1.00 32.92 100 ALA A CA 1
ATOM 763 C C . ALA A 1 100 ? -0.113 -8.451 30.926 1.00 31.73 100 ALA A C 1
ATOM 764 O O . ALA A 1 100 ? 0.942 -8.873 30.471 1.00 32.66 100 ALA A O 1
ATOM 766 N N . LEU A 1 101 ? -1.209 -9.195 30.965 1.00 32.62 101 LEU A N 1
ATOM 767 C CA . LEU A 1 101 ? -1.166 -10.549 30.431 1.00 34.05 101 LEU A CA 1
ATOM 768 C C . LEU A 1 101 ? -1.194 -10.565 28.901 1.00 35.05 101 LEU A C 1
ATOM 769 O O . LEU A 1 101 ? -0.646 -11.478 28.286 1.00 35.94 101 LEU A O 1
ATOM 774 N N . ALA A 1 102 ? -1.807 -9.542 28.302 1.00 35.38 102 ALA A N 1
ATOM 775 C CA . ALA A 1 102 ? -1.920 -9.431 26.847 1.00 35.92 102 ALA A CA 1
ATOM 776 C C . ALA A 1 102 ? -0.772 -8.679 26.204 1.00 36.12 102 ALA A C 1
ATOM 777 O O . ALA A 1 102 ? -0.863 -8.264 25.052 1.00 38.42 102 ALA A O 1
ATOM 779 N N . ILE A 1 103 ? 0.312 -8.490 26.936 1.00 36.34 103 ILE A N 1
ATOM 780 C CA . ILE A 1 103 ? 1.438 -7.780 26.367 1.00 35.91 103 ILE A CA 1
ATOM 781 C C . ILE A 1 103 ? 2.186 -8.697 25.415 1.00 38.80 103 ILE A C 1
ATOM 782 O O . ILE A 1 103 ? 2.601 -9.791 25.800 1.00 38.68 103 ILE A O 1
ATOM 787 N N . LYS A 1 104 ? 2.351 -8.256 24.171 1.00 40.05 104 LYS A N 1
ATOM 788 C CA . LYS A 1 104 ? 3.079 -9.045 23.183 1.00 41.91 104 LYS A CA 1
ATOM 789 C C . LYS A 1 104 ? 4.501 -8.511 23.109 1.00 43.23 104 LYS A C 1
ATOM 790 O O . LYS A 1 104 ? 4.732 -7.317 23.281 1.00 44.43 104 LYS A O 1
ATOM 796 N N . ASP A 1 105 ? 5.452 -9.404 22.867 1.00 44.37 105 ASP A N 1
ATOM 797 C CA . ASP A 1 105 ? 6.853 -9.019 22.761 1.00 45.04 105 ASP A CA 1
ATOM 798 C C . ASP A 1 105 ? 6.966 -7.989 21.642 1.00 44.52 105 ASP A C 1
ATOM 799 O O . ASP A 1 105 ? 6.618 -8.261 20.496 1.00 45.36 105 ASP A O 1
ATOM 804 N N . GLY A 1 106 ? 7.438 -6.799 21.990 1.00 44.53 106 GLY A N 1
ATOM 805 C CA . GLY A 1 106 ? 7.576 -5.742 21.008 1.00 42.91 106 GLY A CA 1
ATOM 806 C C . GLY A 1 106 ? 6.574 -4.613 21.185 1.00 41.79 106 GLY A C 1
ATOM 807 O O . GLY A 1 106 ? 6.504 -3.718 20.341 1.00 41.86 106 GLY A O 1
ATOM 808 N N . SER A 1 107 ? 5.795 -4.658 22.267 1.00 41.38 107 SER A N 1
ATOM 809 C CA . SER A 1 107 ? 4.798 -3.626 22.554 1.00 41.36 107 SER A CA 1
ATOM 810 C C . SER A 1 107 ? 5.469 -2.264 22.694 1.00 41.07 107 SER A C 1
ATOM 811 O O . SER A 1 107 ? 6.557 -2.152 23.258 1.00 41.44 107 SER A O 1
ATOM 814 N N . ARG A 1 108 ? 4.816 -1.229 22.184 1.00 39.53 108 ARG A N 1
ATOM 815 C CA . ARG A 1 108 ? 5.389 0.100 22.254 1.00 39.94 108 ARG A CA 1
ATOM 816 C C . ARG A 1 108 ? 4.419 1.057 22.926 1.00 37.15 108 ARG A C 1
ATOM 817 O O . ARG A 1 108 ? 3.235 0.756 23.073 1.00 37.14 108 ARG A O 1
ATOM 825 N N . TRP A 1 109 ? 4.934 2.195 23.370 1.00 34.57 109 TRP A N 1
ATOM 826 C CA . TRP A 1 109 ? 4.104 3.199 24.023 1.00 31.48 109 TRP A CA 1
ATOM 827 C C . TRP A 1 109 ? 4.809 4.534 23.994 1.00 30.88 109 TRP A C 1
ATOM 828 O O . TRP A 1 109 ? 6.009 4.626 24.239 1.00 28.37 109 TRP A O 1
ATOM 839 N N . THR A 1 110 ? 4.051 5.571 23.676 1.00 32.17 110 THR A N 1
ATOM 840 C CA . THR A 1 110 ? 4.597 6.911 23.601 1.00 34.33 110 THR A CA 1
ATOM 841 C C . THR A 1 110 ? 3.785 7.837 24.490 1.00 34.11 110 THR A C 1
ATOM 842 O O . THR A 1 110 ? 2.555 7.827 24.467 1.00 34.37 110 THR A O 1
ATOM 846 N N . ARG A 1 111 ? 4.482 8.622 25.300 1.00 34.06 111 ARG A N 1
ATOM 847 C CA . ARG A 1 111 ? 3.812 9.550 26.195 1.00 32.81 111 ARG A CA 1
ATOM 848 C C . ARG A 1 111 ? 4.781 10.626 26.645 1.00 32.39 111 ARG A C 1
ATOM 849 O O . ARG A 1 111 ? 5.987 10.544 26.391 1.00 32.79 111 ARG A O 1
ATOM 857 N N . ASP A 1 112 ? 4.252 11.653 27.292 1.00 30.82 112 ASP A N 1
ATOM 858 C CA . ASP A 1 112 ? 5.102 12.717 27.798 1.00 31.72 112 ASP A CA 1
ATOM 859 C C . ASP A 1 112 ? 4.964 12.696 29.322 1.00 29.35 112 ASP A C 1
ATOM 860 O O . ASP A 1 112 ? 3.941 12.263 29.847 1.00 27.91 112 ASP A O 1
ATOM 865 N N . ILE A 1 113 ? 6.000 13.128 30.031 1.00 27.19 113 ILE A N 1
ATOM 866 C CA . ILE A 1 113 ? 5.929 13.179 31.488 1.00 26.21 113 ILE A CA 1
ATOM 867 C C . ILE A 1 113 ? 6.331 14.573 31.934 1.00 27.41 113 ILE A C 1
ATOM 868 O O . ILE A 1 113 ? 7.054 15.282 31.230 1.00 27.45 113 ILE A O 1
ATOM 873 N N . LEU A 1 114 ? 5.846 14.956 33.110 1.00 28.28 114 LEU A N 1
ATOM 874 C CA . LEU A 1 114 ? 6.141 16.253 33.697 1.00 26.74 114 LEU A CA 1
ATOM 875 C C . LEU A 1 114 ? 6.542 16.006 35.135 1.00 26.29 114 LEU A C 1
ATOM 876 O O . LEU A 1 114 ? 5.757 15.461 35.901 1.00 27.80 114 LEU A O 1
ATOM 881 N N . TRP A 1 115 ? 7.748 16.397 35.517 1.00 26.22 115 TRP A N 1
ATOM 882 C CA . TRP A 1 115 ? 8.162 16.176 36.895 1.00 27.77 115 TRP A CA 1
ATOM 883 C C . TRP A 1 115 ? 8.968 17.361 37.443 1.00 30.22 115 TRP A C 1
ATOM 884 O O . TRP A 1 115 ? 9.560 18.123 36.680 1.00 30.48 115 TRP A O 1
ATOM 895 N N . SER A 1 116 ? 8.975 17.533 38.759 1.00 32.91 116 SER A N 1
ATOM 896 C CA . SER A 1 116 ? 9.734 18.627 39.345 1.00 36.13 116 SER A CA 1
ATOM 897 C C . SER A 1 116 ? 11.073 18.121 39.864 1.00 39.45 116 SER A C 1
ATOM 898 O O . SER A 1 116 ? 11.171 17.022 40.399 1.00 40.18 116 SER A O 1
ATOM 901 N N . GLU A 1 117 ? 12.107 18.932 39.690 1.00 42.60 117 GLU A N 1
ATOM 902 C CA . GLU A 1 117 ? 13.447 18.583 40.131 1.00 46.08 117 GLU A CA 1
ATOM 903 C C . GLU A 1 117 ? 14.065 19.832 40.766 1.00 46.82 117 GLU A C 1
ATOM 904 O O . GLU A 1 117 ? 14.430 20.779 40.068 1.00 46.57 117 GLU A O 1
ATOM 910 N N . ASP A 1 118 ? 14.169 19.821 42.094 1.00 47.52 118 ASP A N 1
ATOM 911 C CA . ASP A 1 118 ? 14.704 20.954 42.850 1.00 48.48 118 ASP A CA 1
ATOM 912 C C . ASP A 1 118 ? 13.761 22.135 42.649 1.00 48.57 118 ASP A C 1
ATOM 913 O O . ASP A 1 118 ? 14.191 23.268 42.432 1.00 48.32 118 ASP A O 1
ATOM 918 N N . ASN A 1 119 ? 12.466 21.842 42.724 1.00 47.74 119 ASN A N 1
ATOM 919 C CA . ASN A 1 119 ? 11.403 22.824 42.542 1.00 47.14 119 ASN A CA 1
ATOM 920 C C . ASN A 1 119 ? 11.395 23.471 41.163 1.00 45.92 119 ASN A C 1
ATOM 921 O O . ASN A 1 119 ? 10.786 24.519 40.962 1.00 44.52 119 ASN A O 1
ATOM 926 N N . HIS A 1 120 ? 12.078 22.840 40.216 1.00 45.03 120 HIS A N 1
ATOM 927 C CA . HIS A 1 120 ? 12.118 23.325 38.843 1.00 43.40 120 HIS A CA 1
ATOM 928 C C . HIS A 1 120 ? 11.371 22.295 37.998 1.00 42.23 120 HIS A C 1
ATOM 929 O O . HIS A 1 120 ? 11.575 21.091 38.154 1.00 41.30 120 HIS A O 1
ATOM 936 N N . PHE A 1 121 ? 10.521 22.764 37.095 1.00 39.37 121 PHE A N 1
ATOM 937 C CA . PHE A 1 121 ? 9.754 21.860 36.257 1.00 36.07 121 PHE A CA 1
ATOM 938 C C . PHE A 1 121 ? 10.461 21.377 34.993 1.00 34.70 121 PHE A C 1
ATOM 939 O O . PHE A 1 121 ? 11.016 22.167 34.229 1.00 33.84 121 PHE A O 1
ATOM 947 N N . ARG A 1 122 ? 10.434 20.060 34.788 1.00 34.99 122 ARG A N 1
ATOM 948 C CA . ARG A 1 122 ? 11.056 19.419 33.626 1.00 32.60 122 ARG A CA 1
ATOM 949 C C . ARG A 1 122 ? 10.037 18.514 32.930 1.00 30.17 122 ARG A C 1
ATOM 950 O O . ARG A 1 122 ? 9.040 18.120 33.523 1.00 28.45 122 ARG A O 1
ATOM 958 N N . SER A 1 123 ? 10.271 18.194 31.668 1.00 29.87 123 SER A N 1
ATOM 959 C CA . SER A 1 123 ? 9.338 17.337 30.950 1.00 31.89 123 SER A CA 1
ATOM 960 C C . SER A 1 123 ? 10.039 16.729 29.745 1.00 33.18 123 SER A C 1
ATOM 961 O O . SER A 1 123 ? 11.065 17.237 29.306 1.00 36.11 123 SER A O 1
ATOM 964 N N . ALA A 1 124 ? 9.509 15.632 29.217 1.00 33.82 124 ALA A N 1
ATOM 965 C CA . ALA A 1 124 ? 10.140 14.998 28.063 1.00 34.66 124 ALA A CA 1
ATOM 966 C C . ALA A 1 124 ? 9.220 14.012 27.355 1.00 34.15 124 ALA A C 1
ATOM 967 O O . ALA A 1 124 ? 8.221 13.574 27.913 1.00 33.61 124 ALA A O 1
ATOM 969 N N . THR A 1 125 ? 9.551 13.680 26.114 1.00 35.14 125 THR A N 1
ATOM 970 C CA . THR A 1 125 ? 8.739 12.745 25.359 1.00 36.71 125 THR A CA 1
ATOM 971 C C . THR A 1 125 ? 9.402 11.381 25.386 1.00 36.96 125 THR A C 1
ATOM 972 O O . THR A 1 125 ? 10.513 11.203 24.878 1.00 36.98 125 THR A O 1
ATOM 976 N N . LEU A 1 126 ? 8.712 10.423 25.997 1.00 36.15 126 LEU A N 1
ATOM 977 C CA . LEU A 1 126 ? 9.232 9.074 26.132 1.00 34.46 126 LEU A CA 1
ATOM 978 C C . LEU A 1 126 ? 8.571 8.059 25.227 1.00 34.18 126 LEU A C 1
ATOM 979 O O . LEU A 1 126 ? 7.346 8.019 25.076 1.00 33.70 126 LEU A O 1
ATOM 984 N N . SER A 1 127 ? 9.410 7.226 24.635 1.00 33.94 127 SER A N 1
ATOM 985 C CA . SER A 1 127 ? 8.949 6.164 23.764 1.00 35.19 127 SER A CA 1
ATOM 986 C C . SER A 1 127 ? 9.679 4.903 24.205 1.00 34.64 127 SER A C 1
ATOM 987 O O . SER A 1 127 ? 10.901 4.903 24.354 1.00 34.94 127 SER A O 1
ATOM 990 N N . SER A 1 128 ? 8.928 3.833 24.429 1.00 35.87 128 SER A N 1
ATOM 991 C CA . SER A 1 128 ? 9.524 2.576 24.874 1.00 36.65 128 SER A CA 1
ATOM 992 C C . SER A 1 128 ? 8.937 1.354 24.189 1.00 38.22 128 SER A C 1
ATOM 993 O O . SER A 1 128 ? 7.873 1.413 23.571 1.00 38.56 128 SER A O 1
ATOM 996 N N . THR A 1 129 ? 9.649 0.240 24.319 1.00 39.12 129 THR A N 1
ATOM 997 C CA . THR A 1 129 ? 9.216 -1.027 23.751 1.00 39.23 129 THR A CA 1
ATOM 998 C C . THR A 1 129 ? 9.418 -2.111 24.804 1.00 37.31 129 THR A C 1
ATOM 999 O O . THR A 1 129 ? 10.446 -2.150 25.485 1.00 35.54 129 THR A O 1
ATOM 1003 N N . PHE A 1 130 ? 8.428 -2.980 24.954 1.00 36.60 130 PHE A N 1
ATOM 1004 C CA . PHE A 1 130 ? 8.521 -4.054 25.932 1.00 37.15 130 PHE A CA 1
ATOM 1005 C C . PHE A 1 130 ? 9.227 -5.272 25.356 1.00 37.16 130 PHE A C 1
ATOM 1006 O O . PHE A 1 130 ? 8.962 -5.674 24.226 1.00 36.74 130 PHE A O 1
ATOM 1014 N N . SER A 1 131 ? 10.129 -5.855 26.135 1.00 36.63 131 SER A N 1
ATOM 1015 C CA . SER A 1 131 ? 10.867 -7.025 25.685 1.00 37.78 131 SER A CA 1
ATOM 1016 C C . SER A 1 131 ? 10.752 -8.128 26.749 1.00 38.06 131 SER A C 1
ATOM 1017 O O . SER A 1 131 ? 11.127 -7.927 27.912 1.00 38.42 131 SER A O 1
ATOM 1020 N N . PHE A 1 132 ? 10.202 -9.278 26.349 1.00 37.50 132 PHE A N 1
ATOM 1021 C CA . PHE A 1 132 ? 10.017 -10.413 27.257 1.00 35.53 132 PHE A CA 1
ATOM 1022 C C . PHE A 1 132 ? 11.378 -10.958 27.657 1.00 34.78 132 PHE A C 1
ATOM 1023 O O . PHE A 1 132 ? 12.148 -11.428 26.817 1.00 34.60 132 PHE A O 1
ATOM 1031 N N . ALA A 1 133 ? 11.668 -10.876 28.950 1.00 34.93 133 ALA A N 1
ATOM 1032 C CA . ALA A 1 133 ? 12.944 -11.319 29.490 1.00 36.05 133 ALA A CA 1
ATOM 1033 C C . ALA A 1 133 ? 12.864 -12.726 30.072 1.00 38.12 133 ALA A C 1
ATOM 1034 O O . ALA A 1 133 ? 13.860 -13.267 30.553 1.00 40.54 133 ALA A O 1
ATOM 1036 N N . GLY A 1 134 ? 11.672 -13.310 30.037 1.00 37.46 134 GLY A N 1
ATOM 1037 C CA . GLY A 1 134 ? 11.512 -14.658 30.541 1.00 36.11 134 GLY A CA 1
ATOM 1038 C C . GLY A 1 134 ? 10.724 -14.852 31.823 1.00 35.91 134 GLY A C 1
ATOM 1039 O O . GLY A 1 134 ? 10.017 -13.969 32.308 1.00 35.08 134 GLY A O 1
ATOM 1040 N N . LEU A 1 135 ? 10.857 -16.048 32.373 1.00 35.37 135 LEU A N 1
ATOM 1041 C CA . LEU A 1 135 ? 10.178 -16.412 33.595 1.00 33.90 135 LEU A CA 1
ATOM 1042 C C . LEU A 1 135 ? 11.095 -16.167 34.787 1.00 34.62 135 LEU A C 1
ATOM 1043 O O . LEU A 1 135 ? 12.321 -16.195 34.663 1.00 34.51 135 LEU A O 1
ATOM 1048 N N . GLU A 1 136 ? 10.488 -15.886 35.932 1.00 35.85 136 GLU A N 1
ATOM 1049 C CA . GLU A 1 136 ? 11.228 -15.671 37.161 1.00 37.10 136 GLU A CA 1
ATOM 1050 C C . GLU A 1 136 ? 10.300 -15.803 38.345 1.00 36.84 136 GLU A C 1
ATOM 1051 O O . GLU A 1 136 ? 9.159 -15.348 38.306 1.00 37.18 136 GLU A O 1
ATOM 1057 N N . THR A 1 137 ? 10.791 -16.439 39.398 1.00 36.48 137 THR A N 1
ATOM 1058 C CA . THR A 1 137 ? 10.008 -16.612 40.608 1.00 35.27 137 THR A CA 1
ATOM 1059 C C . THR A 1 137 ? 10.590 -15.693 41.674 1.00 35.86 137 THR A C 1
ATOM 1060 O O . THR A 1 137 ? 11.801 -15.690 41.921 1.00 35.00 137 THR A O 1
ATOM 1064 N N . LEU A 1 138 ? 9.717 -14.912 42.300 1.00 36.01 138 LEU A N 1
ATOM 1065 C CA . LEU A 1 138 ? 10.119 -13.980 43.346 1.00 34.38 138 LEU A CA 1
ATOM 1066 C C . LEU A 1 138 ? 9.503 -14.431 44.650 1.00 35.03 138 LEU A C 1
ATOM 1067 O O . LEU A 1 138 ? 8.415 -14.999 44.664 1.00 35.08 138 LEU A O 1
ATOM 1072 N N . ASN A 1 139 ? 10.201 -14.184 45.750 1.00 36.47 139 ASN A N 1
ATOM 1073 C CA . ASN A 1 139 ? 9.667 -14.536 47.050 1.00 37.17 139 ASN A CA 1
ATOM 1074 C C . ASN A 1 139 ? 9.293 -13.219 47.700 1.00 35.54 139 ASN A C 1
ATOM 1075 O O . ASN A 1 139 ? 10.151 -12.375 47.952 1.00 36.54 139 ASN A O 1
ATOM 1080 N N . ILE A 1 140 ? 8.003 -13.049 47.955 1.00 34.68 140 ILE A N 1
ATOM 1081 C CA . ILE A 1 140 ? 7.486 -11.820 48.526 1.00 35.20 140 ILE A CA 1
ATOM 1082 C C . ILE A 1 140 ? 6.594 -12.126 49.714 1.00 37.50 140 ILE A C 1
ATOM 1083 O O . ILE A 1 140 ? 5.586 -12.824 49.577 1.00 37.10 140 ILE A O 1
ATOM 1088 N N . ALA A 1 141 ? 6.953 -11.584 50.874 1.00 38.54 141 ALA A N 1
ATOM 1089 C CA . ALA A 1 141 ? 6.184 -11.822 52.088 1.00 40.90 141 ALA A CA 1
ATOM 1090 C C . ALA A 1 141 ? 6.175 -13.319 52.365 1.00 42.32 141 ALA A C 1
ATOM 1091 O O . ALA A 1 141 ? 5.170 -13.875 52.812 1.00 44.00 141 ALA A O 1
ATOM 1093 N N . GLY A 1 142 ? 7.302 -13.961 52.064 1.00 43.21 142 GLY A N 1
ATOM 1094 C CA . GLY A 1 142 ? 7.450 -15.384 52.300 1.00 45.05 142 GLY A CA 1
ATOM 1095 C C . GLY A 1 142 ? 6.646 -16.308 51.414 1.00 46.79 142 GLY A C 1
ATOM 1096 O O . GLY A 1 142 ? 6.325 -17.429 51.804 1.00 49.06 142 GLY A O 1
ATOM 1097 N N . ARG A 1 143 ? 6.311 -15.851 50.219 1.00 47.22 143 ARG A N 1
ATOM 1098 C CA . ARG A 1 143 ? 5.552 -16.675 49.299 1.00 46.12 143 ARG A CA 1
ATOM 1099 C C . ARG A 1 143 ? 6.160 -16.588 47.919 1.00 44.97 143 ARG A C 1
ATOM 1100 O O . ARG A 1 143 ? 6.751 -15.572 47.543 1.00 44.81 143 ARG A O 1
ATOM 1108 N N . ASN A 1 144 ? 6.012 -17.667 47.165 1.00 42.44 144 ASN A N 1
ATOM 1109 C CA . ASN A 1 144 ? 6.537 -17.714 45.823 1.00 40.58 144 ASN A CA 1
ATOM 1110 C C . ASN A 1 144 ? 5.505 -17.255 44.814 1.00 39.51 144 ASN A C 1
ATOM 1111 O O . ASN A 1 144 ? 4.311 -17.528 44.954 1.00 38.67 144 ASN A O 1
ATOM 1116 N N . VAL A 1 145 ? 5.978 -16.543 43.800 1.00 37.84 145 VAL A N 1
ATOM 1117 C CA . VAL A 1 145 ? 5.109 -16.062 42.737 1.00 38.39 145 VAL A CA 1
ATOM 1118 C C . VAL A 1 145 ? 5.837 -16.127 41.388 1.00 36.87 145 VAL A C 1
ATOM 1119 O O . VAL A 1 145 ? 6.945 -15.602 41.236 1.00 36.17 145 VAL A O 1
ATOM 1123 N N . LEU A 1 146 ? 5.216 -16.821 40.435 1.00 36.21 146 LEU A N 1
ATOM 1124 C CA . LEU A 1 146 ? 5.762 -16.965 39.088 1.00 35.97 146 LEU A CA 1
ATOM 1125 C C . LEU A 1 146 ? 5.407 -15.711 38.333 1.00 33.51 146 LEU A C 1
ATOM 1126 O O . LEU A 1 146 ? 4.238 -15.346 38.254 1.00 34.47 146 LEU A O 1
ATOM 1131 N N . CYS A 1 147 ? 6.420 -15.065 37.768 1.00 31.71 147 CYS A N 1
ATOM 1132 C CA . CYS A 1 147 ? 6.229 -13.819 37.043 1.00 30.34 147 CYS A CA 1
ATOM 1133 C C . CYS A 1 147 ? 6.788 -13.846 35.652 1.00 28.53 147 CYS A C 1
ATOM 1134 O O . CYS A 1 147 ? 7.796 -14.495 35.402 1.00 28.64 147 CYS A O 1
ATOM 1137 N N . ASN A 1 148 ? 6.131 -13.126 34.749 1.00 27.51 148 ASN A N 1
ATOM 1138 C CA . ASN A 1 148 ? 6.648 -12.977 33.401 1.00 27.46 148 ASN A CA 1
ATOM 1139 C C . ASN A 1 148 ? 7.486 -11.718 33.585 1.00 27.31 148 ASN A C 1
ATOM 1140 O O . ASN A 1 148 ? 6.984 -10.704 34.066 1.00 26.01 148 ASN A O 1
ATOM 1145 N N . VAL A 1 149 ? 8.759 -11.780 33.225 1.00 28.42 149 VAL A N 1
ATOM 1146 C CA . VAL A 1 149 ? 9.624 -10.623 33.373 1.00 30.37 149 VAL A CA 1
ATOM 1147 C C . VAL A 1 149 ? 9.623 -9.791 32.100 1.00 31.09 149 VAL A C 1
ATOM 1148 O O . VAL A 1 149 ? 10.048 -10.255 31.047 1.00 31.36 149 VAL A O 1
ATOM 1152 N N . TRP A 1 150 ? 9.135 -8.560 32.198 1.00 32.13 150 TRP A N 1
ATOM 1153 C CA . TRP A 1 150 ? 9.097 -7.669 31.049 1.00 29.22 150 TRP A CA 1
ATOM 1154 C C . TRP A 1 150 ? 10.103 -6.537 31.205 1.00 28.98 150 TRP A C 1
ATOM 1155 O O . TRP A 1 150 ? 10.114 -5.846 32.216 1.00 28.59 150 TRP A O 1
ATOM 1166 N N . GLN A 1 151 ? 10.948 -6.366 30.195 1.00 30.72 151 GLN A N 1
ATOM 1167 C CA . GLN A 1 151 ? 11.957 -5.316 30.181 1.00 32.05 151 GLN A CA 1
ATOM 1168 C C . GLN A 1 151 ? 11.534 -4.210 29.222 1.00 33.18 151 GLN A C 1
ATOM 1169 O O . GLN A 1 151 ? 11.485 -4.429 28.012 1.00 36.15 151 GLN A O 1
ATOM 1175 N N . GLU A 1 152 ? 11.243 -3.028 29.759 1.00 32.49 152 GLU A N 1
ATOM 1176 C CA . GLU A 1 152 ? 10.832 -1.886 28.953 1.00 33.04 152 GLU A CA 1
ATOM 1177 C C . GLU A 1 152 ? 12.018 -0.991 28.609 1.00 35.50 152 GLU A C 1
ATOM 1178 O O . GLU A 1 152 ? 12.598 -0.335 29.486 1.00 36.01 152 GLU A O 1
ATOM 1184 N N . GLU A 1 153 ? 12.386 -0.978 27.333 1.00 36.44 153 GLU A N 1
ATOM 1185 C CA . GLU A 1 153 ? 13.488 -0.140 26.863 1.00 38.53 153 GLU A CA 1
ATOM 1186 C C . GLU A 1 153 ? 12.914 1.241 26.550 1.00 36.24 153 GLU A C 1
ATOM 1187 O O . GLU A 1 153 ? 12.139 1.406 25.607 1.00 35.24 153 GLU A O 1
ATOM 1193 N N . VAL A 1 154 ? 13.285 2.233 27.349 1.00 35.18 154 VAL A N 1
ATOM 1194 C CA . VAL A 1 154 ? 12.763 3.575 27.138 1.00 35.81 154 VAL A CA 1
ATOM 1195 C C . VAL A 1 154 ? 13.817 4.534 26.603 1.00 36.11 154 VAL A C 1
ATOM 1196 O O . VAL A 1 154 ? 14.997 4.448 26.951 1.00 36.23 154 VAL A O 1
ATOM 1200 N N . THR A 1 155 ? 13.387 5.426 25.722 1.00 36.64 155 THR A N 1
ATOM 1201 C CA . THR A 1 155 ? 14.275 6.439 25.171 1.00 36.86 155 THR A CA 1
ATOM 1202 C C . THR A 1 155 ? 13.512 7.760 25.202 1.00 37.42 155 THR A C 1
ATOM 1203 O O . THR A 1 155 ? 12.328 7.815 24.851 1.00 37.28 155 THR A O 1
ATOM 1207 N N . SER A 1 156 ? 14.176 8.809 25.676 1.00 38.37 156 SER A N 1
ATOM 1208 C CA . SER A 1 156 ? 13.573 10.138 25.723 1.00 40.25 156 SER A CA 1
ATOM 1209 C C . SER A 1 156 ? 14.434 11.030 24.852 1.00 40.48 156 SER A C 1
ATOM 1210 O O . SER A 1 156 ? 15.534 10.652 24.450 1.00 38.52 156 SER A O 1
ATOM 1213 N N . THR A 1 157 ? 13.941 12.223 24.575 1.00 42.19 157 THR A N 1
ATOM 1214 C CA . THR A 1 157 ? 14.671 13.131 23.722 1.00 43.59 157 THR A CA 1
ATOM 1215 C C . THR A 1 157 ? 14.840 14.498 24.377 1.00 43.57 157 THR A C 1
ATOM 1216 O O . THR A 1 157 ? 14.134 14.831 25.333 1.00 44.03 157 THR A O 1
ATOM 1220 N N . ARG A 1 158 ? 15.786 15.276 23.858 1.00 43.92 158 ARG A N 1
ATOM 1221 C CA . ARG A 1 158 ? 16.065 16.630 24.345 1.00 44.60 158 ARG A CA 1
ATOM 1222 C C . ARG A 1 158 ? 16.259 16.775 25.850 1.00 42.47 158 ARG A C 1
ATOM 1223 O O . ARG A 1 158 ? 15.418 17.344 26.540 1.00 41.00 158 ARG A O 1
ATOM 1231 N N . PRO A 1 159 ? 17.381 16.274 26.377 1.00 43.12 159 PRO A N 1
ATOM 1232 C CA . PRO A 1 159 ? 18.431 15.593 25.621 1.00 44.11 159 PRO A CA 1
ATOM 1233 C C . PRO A 1 159 ? 18.075 14.124 25.384 1.00 45.81 159 PRO A C 1
ATOM 1234 O O . PRO A 1 159 ? 17.201 13.573 26.051 1.00 44.29 159 PRO A O 1
ATOM 1238 N N . GLU A 1 160 ? 18.760 13.502 24.432 1.00 48.28 160 GLU A N 1
ATOM 1239 C CA . GLU A 1 160 ? 18.533 12.103 24.093 1.00 50.04 160 GLU A CA 1
ATOM 1240 C C . GLU A 1 160 ? 19.032 11.218 25.228 1.00 50.36 160 GLU A C 1
ATOM 1241 O O . GLU A 1 160 ? 20.222 11.215 25.550 1.00 50.89 160 GLU A O 1
ATOM 1247 N N . LYS A 1 161 ? 18.121 10.479 25.849 1.00 49.90 161 LYS A N 1
ATOM 1248 C CA . LYS A 1 161 ? 18.500 9.593 26.945 1.00 51.00 161 LYS A CA 1
ATOM 1249 C C . LYS A 1 161 ? 17.782 8.259 26.791 1.00 49.90 161 LYS A C 1
ATOM 1250 O O . LYS A 1 161 ? 16.753 8.174 26.122 1.00 50.38 161 LYS A O 1
ATOM 1256 N N . GLN A 1 162 ? 18.341 7.216 27.391 1.00 47.83 162 GLN A N 1
ATOM 1257 C CA . GLN A 1 162 ? 17.725 5.898 27.346 1.00 47.35 162 GLN A CA 1
ATOM 1258 C C . GLN A 1 162 ? 18.095 5.060 28.559 1.00 45.00 162 GLN A C 1
ATOM 1259 O O . GLN A 1 162 ? 19.251 5.005 28.977 1.00 43.56 162 GLN A O 1
ATOM 1265 N N . TRP A 1 163 ? 17.082 4.419 29.125 1.00 42.45 163 TRP A N 1
ATOM 1266 C CA . TRP A 1 163 ? 17.254 3.572 30.287 1.00 38.50 163 TRP A CA 1
ATOM 1267 C C . TRP A 1 163 ? 16.288 2.403 30.163 1.00 36.91 163 TRP A C 1
ATOM 1268 O O . TRP A 1 163 ? 15.475 2.353 29.236 1.00 35.01 163 TRP A O 1
ATOM 1279 N N . GLN A 1 164 ? 16.379 1.466 31.102 1.00 35.42 164 GLN A N 1
ATOM 1280 C CA . GLN A 1 164 ? 15.517 0.287 31.103 1.00 32.63 164 GLN A CA 1
ATOM 1281 C C . GLN A 1 164 ? 14.726 0.148 32.396 1.00 29.71 164 GLN A C 1
ATOM 1282 O O . GLN A 1 164 ? 15.275 0.311 33.475 1.00 30.38 164 GLN A O 1
ATOM 1288 N N . ASN A 1 165 ? 13.429 -0.119 32.275 1.00 29.63 165 ASN A N 1
ATOM 1289 C CA . ASN A 1 165 ? 12.576 -0.347 33.439 1.00 28.33 165 ASN A CA 1
ATOM 1290 C C . ASN A 1 165 ? 12.261 -1.830 33.398 1.00 29.10 165 ASN A C 1
ATOM 1291 O O . ASN A 1 165 ? 12.305 -2.444 32.335 1.00 28.08 165 ASN A O 1
ATOM 1296 N N . THR A 1 166 ? 11.928 -2.408 34.544 1.00 29.77 166 THR A N 1
ATOM 1297 C CA . THR A 1 166 ? 11.604 -3.826 34.596 1.00 28.72 166 THR A CA 1
ATOM 1298 C C . THR A 1 166 ? 10.318 -4.015 35.384 1.00 27.91 166 THR A C 1
ATOM 1299 O O . THR A 1 166 ? 10.106 -3.365 36.404 1.00 27.15 166 THR A O 1
ATOM 1303 N N . PHE A 1 167 ? 9.452 -4.899 34.894 1.00 27.47 167 PHE A N 1
ATOM 1304 C CA . PHE A 1 167 ? 8.175 -5.170 35.546 1.00 27.28 167 PHE A CA 1
ATOM 1305 C C . PHE A 1 167 ? 7.962 -6.675 35.696 1.00 27.55 167 PHE A C 1
ATOM 1306 O O . PHE A 1 167 ? 7.972 -7.408 34.710 1.00 28.26 167 PHE A O 1
ATOM 1314 N N . TRP A 1 168 ? 7.778 -7.124 36.933 1.00 28.11 168 TRP A N 1
ATOM 1315 C CA . TRP A 1 168 ? 7.541 -8.535 37.237 1.00 26.74 168 TRP A CA 1
ATOM 1316 C C . TRP A 1 168 ? 6.047 -8.782 37.336 1.00 26.91 168 TRP A C 1
ATOM 1317 O O . TRP A 1 168 ? 5.406 -8.378 38.310 1.00 27.58 168 TRP A O 1
ATOM 1328 N N . VAL A 1 169 ? 5.505 -9.468 36.332 1.00 25.42 169 VAL A N 1
ATOM 1329 C CA . VAL A 1 169 ? 4.069 -9.734 36.251 1.00 25.50 169 VAL A CA 1
ATOM 1330 C C . VAL A 1 169 ? 3.632 -11.142 36.644 1.00 25.73 169 VAL A C 1
ATOM 1331 O O . VAL A 1 169 ? 4.237 -12.124 36.231 1.00 27.38 169 VAL A O 1
ATOM 1335 N N . ASP A 1 170 ? 2.565 -11.227 37.427 1.00 26.08 170 ASP A N 1
ATOM 1336 C CA . ASP A 1 170 ? 2.013 -12.511 37.824 1.00 29.00 170 ASP A CA 1
ATOM 1337 C C . ASP A 1 170 ? 1.434 -13.136 36.547 1.00 28.18 170 ASP A C 1
ATOM 1338 O O . ASP A 1 170 ? 0.431 -12.658 36.026 1.00 25.70 170 ASP A O 1
ATOM 1343 N N . SER A 1 171 ? 2.059 -14.207 36.064 1.00 28.47 171 SER A N 1
ATOM 1344 C CA . SER A 1 171 ? 1.653 -14.874 34.825 1.00 29.18 171 SER A CA 1
ATOM 1345 C C . SER A 1 171 ? 0.223 -15.418 34.751 1.00 28.78 171 SER A C 1
ATOM 1346 O O . SER A 1 171 ? -0.191 -15.901 33.701 1.00 30.55 171 SER A O 1
ATOM 1349 N N . ALA A 1 172 ? -0.511 -15.333 35.859 1.00 27.26 172 ALA A N 1
ATOM 1350 C CA . ALA A 1 172 ? -1.880 -15.832 35.957 1.00 28.12 172 ALA A CA 1
ATOM 1351 C C . ALA A 1 172 ? -2.933 -14.733 36.131 1.00 29.89 172 ALA A C 1
ATOM 1352 O O . ALA A 1 172 ? -4.059 -14.847 35.638 1.00 30.92 172 ALA A O 1
ATOM 1354 N N . THR A 1 173 ? -2.578 -13.667 36.837 1.00 30.77 173 THR A N 1
ATOM 1355 C CA . THR A 1 173 ? -3.527 -12.579 37.061 1.00 29.73 173 THR A CA 1
ATOM 1356 C C . THR A 1 173 ? -3.209 -11.348 36.233 1.00 29.06 173 THR A C 1
ATOM 1357 O O . THR A 1 173 ? -4.105 -10.619 35.838 1.00 31.23 173 THR A O 1
ATOM 1361 N N . GLY A 1 174 ? -1.928 -11.124 35.977 1.00 29.83 174 GLY A N 1
ATOM 1362 C CA . GLY A 1 174 ? -1.527 -9.960 35.216 1.00 29.13 174 GLY A CA 1
ATOM 1363 C C . GLY A 1 174 ? -1.087 -8.852 36.152 1.00 30.13 174 GLY A C 1
ATOM 1364 O O . GLY A 1 174 ? -0.603 -7.813 35.714 1.00 30.97 174 GLY A O 1
ATOM 1365 N N . GLN A 1 175 ? -1.263 -9.069 37.452 1.00 31.40 175 GLN A N 1
ATOM 1366 C CA . GLN A 1 175 ? -0.864 -8.082 38.451 1.00 30.53 175 GLN A CA 1
ATOM 1367 C C . GLN A 1 175 ? 0.647 -7.962 38.554 1.00 28.02 175 GLN A C 1
ATOM 1368 O O . GLN A 1 175 ? 1.337 -8.961 38.662 1.00 26.75 175 GLN A O 1
ATOM 1374 N N . VAL A 1 176 ? 1.151 -6.733 38.521 1.00 27.06 176 VAL A N 1
ATOM 1375 C CA . VAL A 1 176 ? 2.581 -6.482 38.652 1.00 25.25 176 VAL A CA 1
ATOM 1376 C C . VAL A 1 176 ? 2.884 -6.634 40.149 1.00 25.76 176 VAL A C 1
ATOM 1377 O O . VAL A 1 176 ? 2.203 -6.040 40.983 1.00 24.51 176 VAL A O 1
ATOM 1381 N N . ARG A 1 177 ? 3.877 -7.453 40.488 1.00 25.28 177 ARG A N 1
ATOM 1382 C CA . ARG A 1 177 ? 4.221 -7.675 41.887 1.00 24.41 177 ARG A CA 1
ATOM 1383 C C . ARG A 1 177 ? 5.489 -6.947 42.284 1.00 23.58 177 ARG A C 1
ATOM 1384 O O . ARG A 1 177 ? 5.806 -6.814 43.465 1.00 24.29 177 ARG A O 1
ATOM 1392 N N . GLN A 1 178 ? 6.225 -6.485 41.289 1.00 24.75 178 GLN A N 1
ATOM 1393 C CA . GLN A 1 178 ? 7.458 -5.753 41.535 1.00 26.79 178 GLN A CA 1
ATOM 1394 C C . GLN A 1 178 ? 7.761 -4.930 40.299 1.00 26.82 178 GLN A C 1
ATOM 1395 O O . GLN A 1 178 ? 7.481 -5.353 39.186 1.00 26.59 178 GLN A O 1
ATOM 1401 N N . SER A 1 179 ? 8.323 -3.748 40.490 1.00 29.50 179 SER A N 1
ATOM 1402 C CA . SER A 1 179 ? 8.645 -2.904 39.352 1.00 30.40 179 SER A CA 1
ATOM 1403 C C . SER A 1 179 ? 9.853 -2.026 39.633 1.00 29.86 179 SER A C 1
ATOM 1404 O O . SER A 1 179 ? 10.094 -1.649 40.776 1.00 29.07 179 SER A O 1
ATOM 1407 N N . ARG A 1 180 ? 10.624 -1.736 38.591 1.00 29.61 180 ARG A N 1
ATOM 1408 C CA . ARG A 1 180 ? 11.773 -0.853 38.711 1.00 32.13 180 ARG A CA 1
ATOM 1409 C C . ARG A 1 180 ? 11.633 0.152 37.576 1.00 31.72 180 ARG A C 1
ATOM 1410 O O . ARG A 1 180 ? 11.590 -0.238 36.406 1.00 31.77 180 ARG A O 1
ATOM 1418 N N . GLN A 1 181 ? 11.559 1.438 37.916 1.00 29.35 181 GLN A N 1
ATOM 1419 C CA . GLN A 1 181 ? 11.416 2.490 36.909 1.00 29.68 181 GLN A CA 1
ATOM 1420 C C . GLN A 1 181 ? 11.963 3.825 37.383 1.00 30.30 181 GLN A C 1
ATOM 1421 O O . GLN A 1 181 ? 12.297 3.985 38.544 1.00 30.45 181 GLN A O 1
ATOM 1435 N N . LEU A 1 183 ? 11.588 8.025 37.955 1.00 32.62 183 LEU A N 1
ATOM 1436 C CA . LEU A 1 183 ? 10.509 8.930 38.310 1.00 31.48 183 LEU A CA 1
ATOM 1437 C C . LEU A 1 183 ? 10.420 10.034 37.253 1.00 30.78 183 LEU A C 1
ATOM 1438 O O . LEU A 1 183 ? 9.356 10.593 37.003 1.00 30.10 183 LEU A O 1
ATOM 1443 N N . GLY A 1 184 ? 11.550 10.330 36.629 1.00 30.88 184 GLY A N 1
ATOM 1444 C CA . GLY A 1 184 ? 11.580 11.337 35.591 1.00 31.12 184 GLY A CA 1
ATOM 1445 C C . GLY A 1 184 ? 12.218 10.692 34.382 1.00 32.56 184 GLY A C 1
ATOM 1446 O O . GLY A 1 184 ? 12.271 9.465 34.291 1.00 31.81 184 GLY A O 1
ATOM 1447 N N . ALA A 1 185 ? 12.706 11.504 33.453 1.00 33.74 185 ALA A N 1
ATOM 1448 C CA . ALA A 1 185 ? 13.349 10.974 32.263 1.00 35.07 185 ALA A CA 1
ATOM 1449 C C . ALA A 1 185 ? 14.730 10.425 32.624 1.00 36.05 185 ALA A C 1
ATOM 1450 O O . ALA A 1 185 ? 15.691 11.180 32.776 1.00 36.10 185 ALA A O 1
ATOM 1452 N N . GLY A 1 186 ? 14.815 9.106 32.777 1.00 35.58 186 GLY A N 1
ATOM 1453 C CA . GLY A 1 186 ? 16.078 8.469 33.114 1.00 35.41 186 GLY A CA 1
ATOM 1454 C C . GLY A 1 186 ? 16.717 8.961 34.402 1.00 33.99 186 GLY A C 1
ATOM 1455 O O . GLY A 1 186 ? 17.931 8.842 34.578 1.00 34.38 186 GLY A O 1
ATOM 1456 N N . VAL A 1 187 ? 15.902 9.498 35.306 1.00 33.00 187 VAL A N 1
ATOM 1457 C CA . VAL A 1 187 ? 16.384 10.020 36.584 1.00 32.65 187 VAL A CA 1
ATOM 1458 C C . VAL A 1 187 ? 15.456 9.632 37.741 1.00 33.01 187 VAL A C 1
ATOM 1459 O O . VAL A 1 187 ? 14.255 9.423 37.541 1.00 35.09 187 VAL A O 1
ATOM 1463 N N . ILE A 1 188 ? 16.028 9.547 38.942 1.00 30.97 188 ILE A N 1
ATOM 1464 C CA . ILE A 1 188 ? 15.310 9.202 40.169 1.00 29.38 188 ILE A CA 1
ATOM 1465 C C . ILE A 1 188 ? 14.661 7.814 40.158 1.00 31.31 188 ILE A C 1
ATOM 1466 O O . ILE A 1 188 ? 13.437 7.677 40.069 1.00 30.37 188 ILE A O 1
ATOM 1471 N N . PRO A 1 189 ? 15.484 6.761 40.294 1.00 31.65 189 PRO A N 1
ATOM 1472 C CA . PRO A 1 189 ? 15.002 5.382 40.295 1.00 30.83 189 PRO A CA 1
ATOM 1473 C C . PRO A 1 189 ? 14.027 5.071 41.414 1.00 30.46 189 PRO A C 1
ATOM 1474 O O . PRO A 1 189 ? 14.206 5.481 42.561 1.00 31.39 189 PRO A O 1
ATOM 1478 N N . VAL A 1 190 ? 12.984 4.340 41.047 1.00 29.02 190 VAL A N 1
ATOM 1479 C CA . VAL A 1 190 ? 11.936 3.959 41.967 1.00 28.41 190 VAL A CA 1
ATOM 1480 C C . VAL A 1 190 ? 11.767 2.448 41.937 1.00 32.14 190 VAL A C 1
ATOM 1481 O O . VAL A 1 190 ? 11.716 1.842 40.866 1.00 33.69 190 VAL A O 1
ATOM 1485 N N . GLU A 1 191 ? 11.694 1.841 43.117 1.00 35.63 191 GLU A N 1
ATOM 1486 C CA . GLU A 1 191 ? 11.518 0.393 43.236 1.00 36.57 191 GLU A CA 1
ATOM 1487 C C . GLU A 1 191 ? 10.274 0.137 44.064 1.00 34.96 191 GLU A C 1
ATOM 1488 O O . GLU A 1 191 ? 10.113 0.714 45.137 1.00 33.06 191 GLU A O 1
ATOM 1502 N N . THR A 1 193 ? 7.557 -3.034 45.507 1.00 32.03 193 THR A N 1
ATOM 1503 C CA . THR A 1 193 ? 7.247 -4.444 45.692 1.00 31.75 193 THR A CA 1
ATOM 1504 C C . THR A 1 193 ? 5.861 -4.515 46.322 1.00 31.66 193 THR A C 1
ATOM 1505 O O . THR A 1 193 ? 5.637 -4.001 47.416 1.00 32.86 193 THR A O 1
ATOM 1509 N N . PHE A 1 194 ? 4.927 -5.136 45.612 1.00 31.02 194 PHE A N 1
ATOM 1510 C CA . PHE A 1 194 ? 3.559 -5.250 46.092 1.00 31.70 194 PHE A CA 1
ATOM 1511 C C . PHE A 1 194 ? 3.380 -6.542 46.854 1.00 33.60 194 PHE A C 1
ATOM 1512 O O . PHE A 1 194 ? 3.412 -7.622 46.277 1.00 34.19 194 PHE A O 1
ATOM 1520 N N . LEU A 1 195 ? 3.194 -6.402 48.163 1.00 37.33 195 LEU A N 1
ATOM 1521 C CA . LEU A 1 195 ? 3.078 -7.523 49.077 1.00 40.38 195 LEU A CA 1
ATOM 1522 C C . LEU A 1 195 ? 1.821 -8.362 49.049 1.00 41.89 195 LEU A C 1
ATOM 1523 O O . LEU A 1 195 ? 1.896 -9.588 49.111 1.00 42.74 195 LEU A O 1
ATOM 1528 N N . LYS A 1 196 ? 0.664 -7.724 48.979 1.00 43.56 196 LYS A N 1
ATOM 1529 C CA . LYS A 1 196 ? -0.563 -8.497 48.980 1.00 45.67 196 LYS A CA 1
ATOM 1530 C C . LYS A 1 196 ? -0.876 -9.030 47.595 1.00 48.55 196 LYS A C 1
ATOM 1531 O O . LYS A 1 196 ? -1.086 -8.269 46.652 1.00 49.20 196 LYS A O 1
ATOM 1537 N N . PRO A 1 197 ? -0.895 -10.363 47.455 1.00 50.77 197 PRO A N 1
ATOM 1538 C CA . PRO A 1 197 ? -1.171 -11.061 46.199 1.00 52.39 197 PRO A CA 1
ATOM 1539 C C . PRO A 1 197 ? -2.652 -11.095 45.869 1.00 53.87 197 PRO A C 1
ATOM 1540 O O . PRO A 1 197 ? -3.482 -11.282 46.750 1.00 53.99 197 PRO A O 1
ATOM 1544 N N . ALA A 1 198 ? -2.980 -10.910 44.594 1.00 57.24 198 ALA A N 1
ATOM 1545 C CA . ALA A 1 198 ? -4.372 -10.931 44.152 1.00 59.44 198 ALA A CA 1
ATOM 1546 C C . ALA A 1 198 ? -4.743 -12.317 43.610 1.00 60.72 198 ALA A C 1
ATOM 1547 O O . ALA A 1 198 ? -3.977 -12.934 42.864 1.00 59.79 198 ALA A O 1
ATOM 1549 N N . PRO A 1 199 ? -5.924 -12.828 43.993 1.00 62.15 199 PRO A N 1
ATOM 1550 C CA . PRO A 1 199 ? -6.409 -14.140 43.554 1.00 63.01 199 PRO A CA 1
ATOM 1551 C C . PRO A 1 199 ? -6.990 -14.086 42.151 1.00 63.78 199 PRO A C 1
ATOM 1552 O O . PRO A 1 199 ? -7.020 -13.029 41.515 1.00 63.32 199 PRO A O 1
ATOM 1556 N N . LEU A 1 200 ? -7.449 -15.236 41.673 1.00 64.48 200 LEU A N 1
ATOM 1557 C CA . LEU A 1 200 ? -8.056 -15.309 40.356 1.00 65.40 200 LEU A CA 1
ATOM 1558 C C . LEU A 1 200 ? -9.575 -15.186 40.511 1.00 66.05 200 LEU A C 1
ATOM 1559 O O . LEU A 1 200 ? -10.177 -14.371 39.771 1.00 66.72 200 LEU A O 1
ATOM 1564 N N . HIS B 1 3 ? -7.144 -9.742 38.149 1.00 59.58 3 HIS B N 1
ATOM 1565 C CA . HIS B 1 3 ? -6.365 -8.829 39.040 1.00 58.54 3 HIS B CA 1
ATOM 1566 C C . HIS B 1 3 ? -7.227 -7.750 39.707 1.00 57.97 3 HIS B C 1
ATOM 1567 O O . HIS B 1 3 ? -7.970 -7.021 39.043 1.00 58.99 3 HIS B O 1
ATOM 1574 N N . SER B 1 4 ? -7.117 -7.670 41.031 1.00 55.63 4 SER B N 1
ATOM 1575 C CA . SER B 1 4 ? -7.854 -6.700 41.836 1.00 52.22 4 SER B CA 1
ATOM 1576 C C . SER B 1 4 ? -7.059 -6.385 43.109 1.00 49.36 4 SER B C 1
ATOM 1577 O O . SER B 1 4 ? -6.213 -7.175 43.530 1.00 50.89 4 SER B O 1
ATOM 1580 N N . GLN B 1 5 ? -7.328 -5.233 43.716 1.00 44.63 5 GLN B N 1
ATOM 1581 C CA . GLN B 1 5 ? -6.622 -4.836 44.926 1.00 39.56 5 GLN B CA 1
ATOM 1582 C C . GLN B 1 5 ? -7.576 -4.569 46.065 1.00 37.62 5 GLN B C 1
ATOM 1583 O O . GLN B 1 5 ? -8.777 -4.412 45.857 1.00 37.76 5 GLN B O 1
ATOM 1589 N N . GLN B 1 6 ? -7.034 -4.530 47.276 1.00 34.41 6 GLN B N 1
ATOM 1590 C CA . GLN B 1 6 ? -7.834 -4.271 48.461 1.00 32.66 6 GLN B CA 1
ATOM 1591 C C . GLN B 1 6 ? -7.291 -2.995 49.090 1.00 31.59 6 GLN B C 1
ATOM 1592 O O . GLN B 1 6 ? -6.152 -2.953 49.548 1.00 34.37 6 GLN B O 1
ATOM 1598 N N . SER B 1 7 ? -8.102 -1.951 49.084 1.00 27.16 7 SER B N 1
ATOM 1599 C CA . SER B 1 7 ? -7.703 -0.684 49.648 1.00 23.55 7 SER B CA 1
ATOM 1600 C C . SER B 1 7 ? -8.306 -0.602 51.032 1.00 22.94 7 SER B C 1
ATOM 1601 O O . SER B 1 7 ? -9.235 -1.345 51.350 1.00 21.86 7 SER B O 1
ATOM 1612 N N . VAL B 1 9 ? -10.229 1.642 52.134 1.00 24.07 9 VAL B N 1
ATOM 1613 C CA . VAL B 1 9 ? -11.642 2.016 52.068 1.00 21.64 9 VAL B CA 1
ATOM 1614 C C . VAL B 1 9 ? -12.500 0.783 51.820 1.00 20.54 9 VAL B C 1
ATOM 1615 O O . VAL B 1 9 ? -13.587 0.658 52.372 1.00 22.55 9 VAL B O 1
ATOM 1619 N N . ASP B 1 10 ? -12.008 -0.127 50.987 1.00 22.60 10 ASP B N 1
ATOM 1620 C CA . ASP B 1 10 ? -12.731 -1.358 50.716 1.00 24.43 10 ASP B CA 1
ATOM 1621 C C . ASP B 1 10 ? -12.896 -2.090 52.052 1.00 25.41 10 ASP B C 1
ATOM 1622 O O . ASP B 1 10 ? -13.967 -2.607 52.356 1.00 28.23 10 ASP B O 1
ATOM 1627 N N . THR B 1 11 ? -11.833 -2.134 52.852 1.00 24.35 11 THR B N 1
ATOM 1628 C CA . THR B 1 11 ? -11.899 -2.820 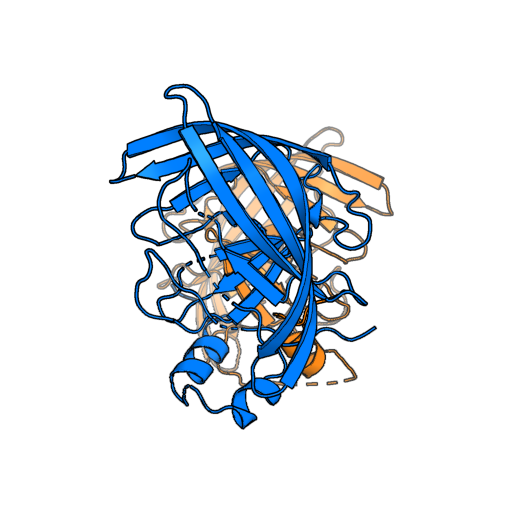54.137 1.00 21.38 11 THR B CA 1
ATOM 1629 C C . THR B 1 11 ? -12.814 -2.107 55.122 1.00 22.12 11 THR B C 1
ATOM 1630 O O . THR B 1 11 ? -13.562 -2.754 55.858 1.00 20.26 11 THR B O 1
ATOM 1634 N N . PHE B 1 12 ? -12.776 -0.774 55.153 1.00 24.35 12 PHE B N 1
ATOM 1635 C CA . PHE B 1 12 ? -13.667 -0.064 56.066 1.00 23.28 12 PHE B CA 1
ATOM 1636 C C . PHE B 1 12 ? -15.099 -0.369 55.659 1.00 24.81 12 PHE B C 1
ATOM 1637 O O . PHE B 1 12 ? -15.940 -0.627 56.510 1.00 27.11 12 PHE B O 1
ATOM 1645 N N . ARG B 1 13 ? -15.385 -0.347 54.360 1.00 26.85 13 ARG B N 1
ATOM 1646 C CA . ARG B 1 13 ? -16.743 -0.636 53.912 1.00 28.85 13 ARG B CA 1
ATOM 1647 C C . ARG B 1 13 ? -17.194 -2.035 54.312 1.00 29.43 13 ARG B C 1
ATOM 1648 O O . ARG B 1 13 ? -18.323 -2.223 54.757 1.00 31.75 13 ARG B O 1
ATOM 1656 N N . ALA B 1 14 ? -16.318 -3.018 54.152 1.00 30.75 14 ALA B N 1
ATOM 1657 C CA . ALA B 1 14 ? -16.662 -4.396 54.507 1.00 33.25 14 ALA B CA 1
ATOM 1658 C C . ALA B 1 14 ? -16.951 -4.504 55.992 1.00 34.16 14 ALA B C 1
ATOM 1659 O O . ALA B 1 14 ? -17.710 -5.356 56.435 1.00 35.9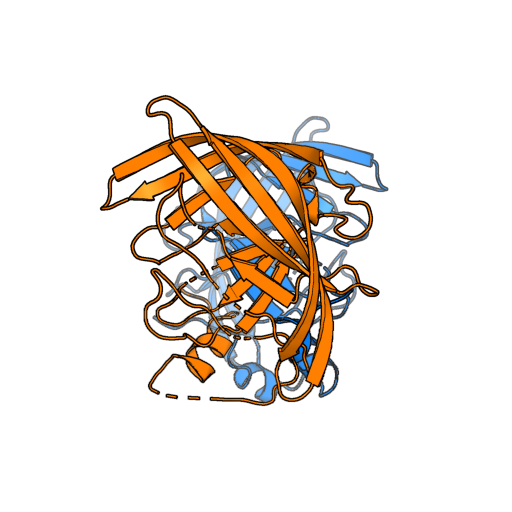0 14 ALA B O 1
ATOM 1661 N N . SER B 1 15 ? -16.339 -3.621 56.762 1.00 36.45 15 SER B N 1
ATOM 1662 C CA . SER B 1 15 ? -16.505 -3.639 58.203 1.00 37.14 15 SER B CA 1
ATOM 1663 C C . SER B 1 15 ? -17.729 -2.886 58.704 1.00 37.91 15 SER B C 1
ATOM 1664 O O . SER B 1 15 ? -18.184 -3.104 59.825 1.00 38.56 15 SER B O 1
ATOM 1667 N N . LEU B 1 16 ? -18.276 -2.016 57.868 1.00 39.11 16 LEU B N 1
ATOM 1668 C CA . LEU B 1 16 ? -19.419 -1.208 58.272 1.00 39.64 16 LEU B CA 1
ATOM 1669 C C . LEU B 1 16 ? -20.708 -1.460 57.504 1.00 41.71 16 LEU B C 1
ATOM 1670 O O . LEU B 1 16 ? -21.787 -1.428 58.087 1.00 42.01 16 LEU B O 1
ATOM 1675 N N . PHE B 1 17 ? -20.599 -1.705 56.201 1.00 44.01 17 PHE B N 1
ATOM 1676 C CA . PHE B 1 17 ? -21.782 -1.904 55.372 1.00 48.21 17 PHE B CA 1
ATOM 1677 C C . PHE B 1 17 ? -21.935 -3.286 54.760 1.00 52.41 17 PHE B C 1
ATOM 1678 O O . PHE B 1 17 ? -22.994 -3.609 54.226 1.00 54.16 17 PHE B O 1
ATOM 1686 N N . ASP B 1 18 ? -20.880 -4.092 54.820 1.00 57.92 18 ASP B N 1
ATOM 1687 C CA . ASP B 1 18 ? -20.893 -5.434 54.234 1.00 62.70 18 ASP B CA 1
ATOM 1688 C C . ASP B 1 18 ? -22.132 -6.255 54.594 1.00 64.63 18 ASP B C 1
ATOM 1689 O O . ASP B 1 18 ? -22.479 -7.206 53.889 1.00 64.84 18 ASP B O 1
ATOM 1694 N N . ASN B 1 19 ? -22.791 -5.890 55.688 1.00 66.54 19 ASN B N 1
ATOM 1695 C CA . ASN B 1 19 ? -24.002 -6.579 56.106 1.00 69.04 19 ASN B CA 1
ATOM 1696 C C . ASN B 1 19 ? -24.623 -5.907 57.327 1.00 70.10 19 ASN B C 1
ATOM 1697 O O . ASN B 1 19 ? -23.920 -5.510 58.258 1.00 69.61 19 ASN B O 1
ATOM 1702 N N . GLN B 1 20 ? -25.948 -5.783 57.308 1.00 71.64 20 GLN B N 1
ATOM 1703 C CA . GLN B 1 20 ? -26.694 -5.151 58.394 1.00 72.52 20 GLN B CA 1
ATOM 1704 C C . GLN B 1 20 ? -27.494 -6.193 59.175 1.00 73.05 20 GLN B C 1
ATOM 1705 O O . GLN B 1 20 ? -27.328 -6.339 60.389 1.00 72.95 20 GLN B O 1
ATOM 1711 N N . ILE B 1 29 ? -21.636 1.563 63.888 1.00 72.52 29 ILE B N 1
ATOM 1712 C CA . ILE B 1 29 ? -22.253 1.828 65.186 1.00 71.99 29 ILE B CA 1
ATOM 1713 C C . ILE B 1 29 ? -22.143 3.296 65.610 1.00 71.08 29 ILE B C 1
ATOM 1714 O O . ILE B 1 29 ? -22.439 4.195 64.824 1.00 71.31 29 ILE B O 1
ATOM 1719 N N . GLN B 1 30 ? -21.734 3.541 66.851 1.00 69.73 30 GLN B N 1
ATOM 1720 C CA . GLN B 1 30 ? -21.605 4.908 67.341 1.00 68.71 30 GLN B CA 1
ATOM 1721 C C . GLN B 1 30 ? -20.336 5.079 68.167 1.00 67.55 30 GLN B C 1
ATOM 1722 O O . GLN B 1 30 ? -19.664 4.094 68.498 1.00 68.14 30 GLN B O 1
ATOM 1728 N N . ALA B 1 31 ? -20.019 6.330 68.496 1.00 64.83 31 ALA B N 1
ATOM 1729 C CA . ALA B 1 31 ? -18.828 6.664 69.279 1.00 62.73 31 ALA B CA 1
ATOM 1730 C C . ALA B 1 31 ? -17.556 6.098 68.638 1.00 60.83 31 ALA B C 1
ATOM 1731 O O . ALA B 1 31 ? -17.074 5.033 69.032 1.00 61.15 31 ALA B O 1
ATOM 1733 N N . LEU B 1 32 ? -17.015 6.826 67.659 1.00 58.10 32 LEU B N 1
ATOM 1734 C CA . LEU B 1 32 ? -15.809 6.412 66.935 1.00 53.77 32 LEU B CA 1
ATOM 1735 C C . LEU B 1 32 ? -14.721 7.494 66.887 1.00 49.91 32 LEU B C 1
ATOM 1736 O O . LEU B 1 32 ? -15.010 8.681 67.015 1.00 50.52 32 LEU B O 1
ATOM 1741 N N . PRO B 1 33 ? -13.450 7.085 66.700 1.00 45.69 33 PRO B N 1
ATOM 1742 C CA . PRO B 1 33 ? -12.294 7.981 66.633 1.00 42.07 33 PRO B CA 1
ATOM 1743 C C . PRO B 1 33 ? -12.136 8.710 65.298 1.00 38.50 33 PRO B C 1
ATOM 1744 O O . PRO B 1 33 ? -11.017 8.917 64.822 1.00 37.26 33 PRO B O 1
ATOM 1748 N N . TYR B 1 34 ? -13.257 9.073 64.680 1.00 35.35 34 TYR B N 1
ATOM 1749 C CA . TYR B 1 34 ? -13.229 9.827 63.417 1.00 32.16 34 TYR B CA 1
ATOM 1750 C C . TYR B 1 34 ? -14.540 10.557 63.135 1.00 28.54 34 TYR B C 1
ATOM 1751 O O . TYR B 1 34 ? -15.585 10.261 63.718 1.00 25.77 34 TYR B O 1
ATOM 1760 N N . SER B 1 35 ? -14.452 11.554 62.266 1.00 29.22 35 SER B N 1
ATOM 1761 C CA . SER B 1 35 ? -15.605 12.364 61.904 1.00 29.48 35 SER B CA 1
ATOM 1762 C C . SER B 1 35 ? -16.698 11.492 61.300 1.00 30.18 35 SER B C 1
ATOM 1763 O O . SER B 1 35 ? -16.420 10.562 60.544 1.00 30.50 35 SER B O 1
ATOM 1766 N N . THR B 1 36 ? -17.942 11.768 61.668 1.00 30.46 36 THR B N 1
ATOM 1767 C CA . THR B 1 36 ? -19.059 11.014 61.131 1.00 32.28 36 THR B CA 1
ATOM 1768 C C . THR B 1 36 ? -20.150 11.992 60.728 1.00 33.49 36 THR B C 1
ATOM 1769 O O . THR B 1 36 ? -20.021 13.195 60.943 1.00 32.70 36 THR B O 1
ATOM 1781 N N . TYR B 1 38 ? -24.699 12.391 59.848 1.00 37.71 38 TYR B N 1
ATOM 1782 C CA . TYR B 1 38 ? -26.045 11.866 59.685 1.00 39.62 38 TYR B CA 1
ATOM 1783 C C . TYR B 1 38 ? -26.539 12.466 58.376 1.00 38.83 38 TYR B C 1
ATOM 1784 O O . TYR B 1 38 ? -26.633 13.688 58.237 1.00 36.44 38 TYR B O 1
ATOM 1793 N N . LEU B 1 39 ? -26.824 11.594 57.415 1.00 39.58 39 LEU B N 1
ATOM 1794 C CA . LEU B 1 39 ? -27.280 12.008 56.097 1.00 41.74 39 LEU B CA 1
ATOM 1795 C C . LEU B 1 39 ? -28.758 11.720 55.901 1.00 42.86 39 LEU B C 1
ATOM 1796 O O . LEU B 1 39 ? -29.256 10.663 56.279 1.00 42.70 39 LEU B O 1
ATOM 1801 N N . ARG B 1 40 ? -29.460 12.670 55.301 1.00 45.32 40 ARG B N 1
ATOM 1802 C CA . ARG B 1 40 ? -30.883 12.504 55.064 1.00 48.39 40 ARG B CA 1
ATOM 1803 C C . ARG B 1 40 ? -31.218 13.013 53.657 1.00 48.33 40 ARG B C 1
ATOM 1804 O O . ARG B 1 40 ? -31.033 14.187 53.356 1.00 47.32 40 ARG B O 1
ATOM 1812 N N . LEU B 1 41 ? -31.688 12.115 52.795 1.00 48.99 41 LEU B N 1
ATOM 1813 C CA . LEU B 1 41 ? -32.027 12.471 51.420 1.00 50.26 41 LEU B CA 1
ATOM 1814 C C . LEU B 1 41 ? -33.530 12.523 51.179 1.00 52.16 41 LEU B C 1
ATOM 1815 O O . LEU B 1 41 ? -34.269 11.623 51.584 1.00 52.72 41 LEU B O 1
ATOM 1820 N N . ASN B 1 42 ? -33.976 13.582 50.506 1.00 54.24 42 ASN B N 1
ATOM 1821 C CA . ASN B 1 42 ? -35.394 13.761 50.202 1.00 56.71 42 ASN B CA 1
ATOM 1822 C C . ASN B 1 42 ? -36.232 13.670 51.477 1.00 58.87 42 ASN B C 1
ATOM 1823 O O . ASN B 1 42 ? -37.406 13.300 51.441 1.00 59.51 42 ASN B O 1
ATOM 1828 N N . GLU B 1 43 ? -35.617 14.018 52.602 1.00 61.35 43 GLU B N 1
ATOM 1829 C CA . GLU B 1 43 ? -36.293 13.971 53.892 1.00 63.00 43 GLU B CA 1
ATOM 1830 C C . GLU B 1 43 ? -36.742 12.557 54.233 1.00 63.38 43 GLU B C 1
ATOM 1831 O O . GLU B 1 43 ? -37.723 12.361 54.953 1.00 65.01 43 GLU B O 1
ATOM 1837 N N . GLY B 1 44 ? -36.013 11.575 53.709 1.00 62.90 44 GLY B N 1
ATOM 1838 C CA . GLY B 1 44 ? -36.331 10.186 53.982 1.00 61.77 44 GLY B CA 1
ATOM 1839 C C . GLY B 1 44 ? -35.830 9.811 55.363 1.00 60.64 44 GLY B C 1
ATOM 1840 O O . GLY B 1 44 ? -35.936 10.603 56.300 1.00 60.12 44 GLY B O 1
ATOM 1841 N N . GLN B 1 45 ? -35.279 8.610 55.495 1.00 60.79 45 GLN B N 1
ATOM 1842 C CA . GLN B 1 45 ? -34.761 8.151 56.781 1.00 60.76 45 GLN B CA 1
ATOM 1843 C C . GLN B 1 45 ? -33.325 8.625 56.983 1.00 59.38 45 GLN B C 1
ATOM 1844 O O . GLN B 1 45 ? -32.597 8.862 56.015 1.00 59.54 45 GLN B O 1
ATOM 1850 N N . ARG B 1 46 ? -32.916 8.762 58.240 1.00 57.00 46 ARG B N 1
ATOM 1851 C CA . ARG B 1 46 ? -31.563 9.204 58.534 1.00 53.99 46 ARG B CA 1
ATOM 1852 C C . ARG B 1 46 ? -30.583 8.075 58.268 1.00 52.14 46 ARG B C 1
ATOM 1853 O O . ARG B 1 46 ? -30.797 6.941 58.697 1.00 52.88 46 ARG B O 1
ATOM 1861 N N . ILE B 1 47 ? -29.507 8.395 57.556 1.00 49.34 47 ILE B N 1
ATOM 1862 C CA . ILE B 1 47 ? -28.484 7.416 57.192 1.00 47.42 47 ILE B CA 1
ATOM 1863 C C . ILE B 1 47 ? -27.149 7.720 57.868 1.00 45.13 47 ILE B C 1
ATOM 1864 O O . ILE B 1 47 ? -26.754 8.878 57.999 1.00 44.31 47 ILE B O 1
ATOM 1869 N N . PHE B 1 48 ? -26.449 6.669 58.281 1.00 41.67 48 PHE B N 1
ATOM 1870 C CA . PHE B 1 48 ? -25.158 6.825 58.936 1.00 38.46 48 PHE B CA 1
ATOM 1871 C C . PHE B 1 48 ? -24.017 6.850 57.922 1.00 34.60 48 PHE B C 1
ATOM 1872 O O . PHE B 1 48 ? -23.838 5.914 57.141 1.00 31.60 48 PHE B O 1
ATOM 1880 N N . VAL B 1 49 ? -23.240 7.927 57.966 1.00 30.39 49 VAL B N 1
ATOM 1881 C CA . VAL B 1 49 ? -22.128 8.138 57.056 1.00 28.05 49 VAL B CA 1
ATOM 1882 C C . VAL B 1 49 ? -20.838 8.401 57.824 1.00 27.73 49 VAL B C 1
ATOM 1883 O O . VAL B 1 49 ? -20.866 8.927 58.931 1.00 30.33 49 VAL B O 1
ATOM 1887 N N . VAL B 1 50 ? -19.707 8.039 57.231 1.00 26.36 50 VAL B N 1
ATOM 1888 C CA . VAL B 1 50 ? -18.422 8.232 57.880 1.00 27.62 50 VAL B CA 1
ATOM 1889 C C . VAL B 1 50 ? -17.441 8.883 56.931 1.00 28.34 50 VAL B C 1
ATOM 1890 O O . VAL B 1 50 ? -17.558 8.742 55.723 1.00 29.80 50 VAL B O 1
ATOM 1894 N N . LEU B 1 51 ? -16.454 9.571 57.483 1.00 27.66 51 LEU B N 1
ATOM 1895 C CA . LEU B 1 51 ? -15.448 10.232 56.671 1.00 26.86 51 LEU B CA 1
ATOM 1896 C C . LEU B 1 51 ? -14.330 9.256 56.345 1.00 27.23 51 LEU B C 1
ATOM 1897 O O . LEU B 1 51 ? -13.616 8.800 57.235 1.00 30.18 51 LEU B O 1
ATOM 1902 N N . GLY B 1 52 ? -14.175 8.945 55.061 1.00 28.14 52 GLY B N 1
ATOM 1903 C CA . GLY B 1 52 ? -13.143 8.018 54.647 1.00 24.52 52 GLY B CA 1
ATOM 1904 C C . GLY B 1 52 ? -11.775 8.651 54.489 1.00 27.77 52 GLY B C 1
ATOM 1905 O O . GLY B 1 52 ? -10.767 8.129 54.987 1.00 30.41 52 GLY B O 1
ATOM 1906 N N . TYR B 1 53 ? -11.717 9.778 53.803 1.00 23.12 53 TYR B N 1
ATOM 1907 C CA . TYR B 1 53 ? -10.436 10.413 53.613 1.00 25.21 53 TYR B CA 1
ATOM 1908 C C . TYR B 1 53 ? -10.608 11.817 53.082 1.00 26.56 53 TYR B C 1
ATOM 1909 O O . TYR B 1 53 ? -11.726 12.244 52.791 1.00 26.48 53 TYR B O 1
ATOM 1918 N N . ILE B 1 54 ? -9.500 12.538 52.975 1.00 25.98 54 ILE B N 1
ATOM 1919 C CA . ILE B 1 54 ? -9.536 13.900 52.496 1.00 27.20 54 ILE B CA 1
ATOM 1920 C C . ILE B 1 54 ? -8.423 14.075 51.498 1.00 29.39 54 ILE B C 1
ATOM 1921 O O . ILE B 1 54 ? -7.331 13.549 51.687 1.00 31.22 54 ILE B O 1
ATOM 1926 N N . GLU B 1 55 ? -8.715 14.798 50.425 1.00 30.81 55 GLU B N 1
ATOM 1927 C CA . GLU B 1 55 ? -7.739 15.051 49.375 1.00 35.07 55 GLU B CA 1
ATOM 1928 C C . GLU B 1 55 ? -8.060 16.375 48.708 1.00 36.68 55 GLU B C 1
ATOM 1929 O O . GLU B 1 55 ? -9.209 16.632 48.341 1.00 38.27 55 GLU B O 1
ATOM 1935 N N . GLN B 1 56 ? -7.041 17.211 48.550 1.00 38.64 56 GLN B N 1
ATOM 1936 C CA . GLN B 1 56 ? -7.215 18.514 47.920 1.00 41.89 56 GLN B CA 1
ATOM 1937 C C . GLN B 1 56 ? -8.306 19.300 48.632 1.00 42.49 56 GLN B C 1
ATOM 1938 O O . GLN B 1 56 ? -9.144 19.932 47.998 1.00 44.60 56 GLN B O 1
ATOM 1944 N N . GLU B 1 57 ? -8.302 19.244 49.957 1.00 43.53 57 GLU B N 1
ATOM 1945 C CA . GLU B 1 57 ? -9.276 19.984 50.738 1.00 43.82 57 GLU B CA 1
ATOM 1946 C C . GLU B 1 57 ? -10.701 19.466 50.598 1.00 41.55 57 GLU B C 1
ATOM 1947 O O . GLU B 1 57 ? -11.633 20.062 51.140 1.00 42.53 57 GLU B O 1
ATOM 1953 N N . GLN B 1 58 ? -10.876 18.354 49.893 1.00 37.93 58 GLN B N 1
ATOM 1954 C CA . GLN B 1 58 ? -12.207 17.785 49.722 1.00 34.85 58 GLN B CA 1
ATOM 1955 C C . GLN B 1 58 ? -12.428 16.602 50.657 1.00 32.25 58 GLN B C 1
ATOM 1956 O O . GLN B 1 58 ? -11.579 15.723 50.771 1.00 33.33 58 GLN B O 1
ATOM 1962 N N . SER B 1 59 ? -13.575 16.580 51.321 1.00 27.81 59 SER B N 1
ATOM 1963 C CA . SER B 1 59 ? -13.893 15.494 52.229 1.00 28.01 59 SER B CA 1
ATOM 1964 C C . SER B 1 59 ? -14.743 14.451 51.518 1.00 28.19 59 SER B C 1
ATOM 1965 O O . SER B 1 59 ? -15.811 14.763 50.990 1.00 26.58 59 SER B O 1
ATOM 1968 N N . LYS B 1 60 ? -14.251 13.214 51.496 1.00 28.60 60 LYS B N 1
ATOM 1969 C CA . LYS B 1 60 ? -14.952 12.107 50.856 1.00 26.78 60 LYS B CA 1
ATOM 1970 C C . LYS B 1 60 ? -15.583 11.200 51.901 1.00 25.68 60 LYS B C 1
ATOM 1971 O O . LYS B 1 60 ? -14.892 10.461 52.592 1.00 27.05 60 LYS B O 1
ATOM 1977 N N . TRP B 1 61 ? -16.901 11.254 52.008 1.00 24.56 61 TRP B N 1
ATOM 1978 C CA . TRP B 1 61 ? -17.608 10.440 52.967 1.00 24.46 61 TRP B CA 1
ATOM 1979 C C . TRP B 1 61 ? -18.000 9.091 52.367 1.00 26.49 61 TRP B C 1
ATOM 1980 O O . TRP B 1 61 ? -18.178 8.970 51.156 1.00 26.87 61 TRP B O 1
ATOM 1991 N N . LEU B 1 62 ? -18.112 8.077 53.220 1.00 26.15 62 LEU B N 1
ATOM 1992 C CA . LEU B 1 62 ? -18.478 6.737 52.783 1.00 25.48 62 LEU B CA 1
ATOM 1993 C C . LEU B 1 62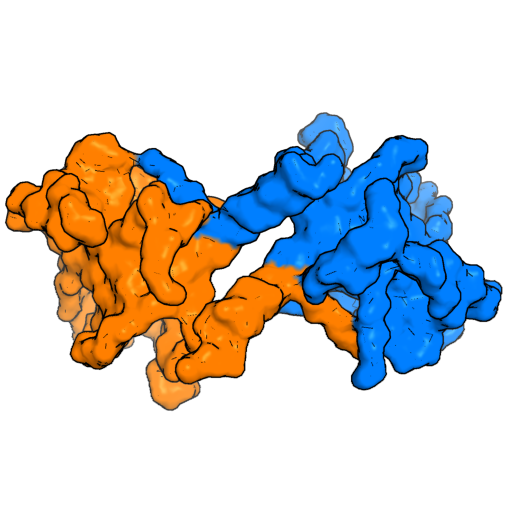 ? -19.865 6.398 53.284 1.00 24.98 62 LEU B C 1
ATOM 1994 O O . LEU B 1 62 ? -20.169 6.590 54.459 1.00 25.24 62 LEU B O 1
ATOM 1999 N N . SER B 1 63 ? -20.703 5.881 52.392 1.00 25.18 63 SER B N 1
ATOM 2000 C CA . SER B 1 63 ? -22.071 5.519 52.741 1.00 25.76 63 SER B CA 1
ATOM 2001 C C . SER B 1 63 ? -22.360 4.110 52.221 1.00 26.70 63 SER B C 1
ATOM 2002 O O . SER B 1 63 ? -21.638 3.598 51.366 1.00 26.77 63 SER B O 1
ATOM 2005 N N . GLN B 1 64 ? -23.407 3.481 52.740 1.00 29.67 64 GLN B N 1
ATOM 2006 C CA . GLN B 1 64 ? -23.752 2.126 52.325 1.00 33.60 64 GLN B CA 1
ATOM 2007 C C . GLN B 1 64 ? -24.027 1.996 50.830 1.00 35.20 64 GLN B C 1
ATOM 2008 O O . GLN B 1 64 ? -24.438 2.951 50.168 1.00 35.66 64 GLN B O 1
ATOM 2014 N N . ASP B 1 65 ? -23.784 0.796 50.313 1.00 36.24 65 ASP B N 1
ATOM 2015 C CA . ASP B 1 65 ? -23.977 0.482 48.906 1.00 36.43 65 ASP B CA 1
ATOM 2016 C C . ASP B 1 65 ? -22.964 1.192 48.005 1.00 36.45 65 ASP B C 1
ATOM 2017 O O . ASP B 1 65 ? -23.306 1.710 46.943 1.00 36.84 65 ASP B O 1
ATOM 2022 N N . ASN B 1 66 ? -21.710 1.196 48.448 1.00 36.00 66 ASN B N 1
ATOM 2023 C CA . ASN B 1 66 ? -20.604 1.790 47.710 1.00 36.88 66 ASN B CA 1
ATOM 2024 C C . ASN B 1 66 ? -20.854 3.251 47.333 1.00 37.30 66 ASN B C 1
ATOM 2025 O O . ASN B 1 66 ? -20.297 3.758 46.359 1.00 37.87 66 ASN B O 1
ATOM 2030 N N . ALA B 1 67 ? -21.685 3.928 48.114 1.00 36.23 67 ALA B N 1
ATOM 2031 C CA . ALA B 1 67 ? -21.995 5.323 47.840 1.00 37.84 67 ALA B CA 1
ATOM 2032 C C . ALA B 1 67 ? -20.933 6.251 48.417 1.00 38.47 67 ALA B C 1
ATOM 2033 O O . ALA B 1 67 ? -20.215 5.900 49.352 1.00 38.68 67 ALA B O 1
ATOM 2043 N N . LEU B 1 69 ? -19.971 10.694 49.091 1.00 38.99 69 LEU B N 1
ATOM 2044 C CA . LEU B 1 69 ? -20.354 12.096 49.058 1.00 35.87 69 LEU B CA 1
ATOM 2045 C C . LEU B 1 69 ? -19.107 12.927 49.308 1.00 35.43 69 LEU B C 1
ATOM 2046 O O . LEU B 1 69 ? -18.354 12.666 50.241 1.00 38.23 69 LEU B O 1
ATOM 2051 N N . VAL B 1 70 ? -18.886 13.912 48.452 1.00 31.99 70 VAL B N 1
ATOM 2052 C CA . VAL B 1 70 ? -17.736 14.788 48.559 1.00 29.58 70 VAL B CA 1
ATOM 2053 C C . VAL B 1 70 ? -18.229 16.156 49.000 1.00 31.48 70 VAL B C 1
ATOM 2054 O O . VAL B 1 70 ? -19.192 16.689 48.438 1.00 31.39 70 VAL B O 1
ATOM 2058 N N . THR B 1 71 ? -17.580 16.728 50.012 1.00 30.03 71 THR B N 1
ATOM 2059 C CA . THR B 1 71 ? -17.994 18.030 50.501 1.00 28.80 71 THR B CA 1
ATOM 2060 C C . THR B 1 71 ? -16.828 18.890 50.923 1.00 29.51 71 THR B C 1
ATOM 2061 O O . THR B 1 71 ? -15.682 18.449 50.953 1.00 28.76 71 THR B O 1
ATOM 2065 N N . HIS B 1 72 ? -17.127 20.151 51.200 1.00 30.02 72 HIS B N 1
ATOM 2066 C CA . HIS B 1 72 ? -16.120 21.063 51.700 1.00 30.09 72 HIS B CA 1
ATOM 2067 C C . HIS B 1 72 ? -16.815 21.993 52.654 1.00 31.03 72 HIS B C 1
ATOM 2068 O O . HIS B 1 72 ? -17.534 22.898 52.242 1.00 31.80 72 HIS B O 1
ATOM 2075 N N . ASN B 1 73 ? -16.592 21.746 53.937 1.00 30.08 73 ASN B N 1
ATOM 2076 C CA . ASN B 1 73 ? -17.186 22.524 55.000 1.00 27.63 73 ASN B CA 1
ATOM 2077 C C . ASN B 1 73 ? -18.681 22.748 54.817 1.00 26.62 73 ASN B C 1
ATOM 2078 O O . ASN B 1 73 ? -19.137 23.881 54.717 1.00 28.12 73 ASN B O 1
ATOM 2083 N N . GLY B 1 74 ? -19.438 21.654 54.787 1.00 25.51 74 GLY B N 1
ATOM 2084 C CA . GLY B 1 74 ? -20.880 21.743 54.640 1.00 24.79 74 GLY B CA 1
ATOM 2085 C C . GLY B 1 74 ? -21.435 21.833 53.226 1.00 24.12 74 GLY B C 1
ATOM 2086 O O . GLY B 1 74 ? -22.620 21.615 53.017 1.00 25.71 74 GLY B O 1
ATOM 2087 N N . ARG B 1 75 ? -20.591 22.146 52.257 1.00 23.75 75 ARG B N 1
ATOM 2088 C CA . ARG B 1 75 ? -21.042 22.258 50.883 1.00 25.69 75 ARG B CA 1
ATOM 2089 C C . ARG B 1 75 ? -20.935 20.964 50.085 1.00 25.07 75 ARG B C 1
ATOM 2090 O O . ARG B 1 75 ? -19.851 20.393 49.965 1.00 25.17 75 ARG B O 1
ATOM 2098 N N . LEU B 1 76 ? -22.055 20.515 49.522 1.00 26.71 76 LEU B N 1
ATOM 2099 C CA . LEU B 1 76 ? -22.056 19.296 48.708 1.00 26.01 76 LEU B CA 1
ATOM 2100 C C . LEU B 1 76 ? -21.402 19.663 47.376 1.00 25.18 76 LEU B C 1
ATOM 2101 O O . LEU B 1 76 ? -21.818 20.614 46.721 1.00 24.34 76 LEU B O 1
ATOM 2106 N N . LEU B 1 77 ? -20.361 18.927 47.002 1.00 23.57 77 LEU B N 1
ATOM 2107 C CA . LEU B 1 77 ? -19.644 19.199 45.770 1.00 26.59 77 LEU B CA 1
ATOM 2108 C C . LEU B 1 77 ? -19.727 18.056 44.758 1.00 29.41 77 LEU B C 1
ATOM 2109 O O . LEU B 1 77 ? -19.342 18.215 43.597 1.00 30.65 77 LEU B O 1
ATOM 2114 N N . LYS B 1 78 ? -20.226 16.907 45.188 1.00 30.34 78 LYS B N 1
ATOM 2115 C CA . LYS B 1 78 ? -20.312 15.763 44.299 1.00 33.49 78 LYS B CA 1
ATOM 2116 C C . LYS B 1 78 ? -20.877 14.554 45.023 1.00 34.42 78 LYS B C 1
ATOM 2117 O O . LYS B 1 78 ? -20.826 14.454 46.251 1.00 31.64 78 LYS B O 1
ATOM 2123 N N . THR B 1 79 ? -21.422 13.639 44.234 1.00 35.52 79 THR B N 1
ATOM 2124 C CA . THR B 1 79 ? -22.038 12.432 44.746 1.00 36.40 79 THR B CA 1
ATOM 2125 C C . THR B 1 79 ? -21.732 11.272 43.815 1.00 37.16 79 THR B C 1
ATOM 2126 O O . THR B 1 79 ? -21.625 11.452 42.599 1.00 38.30 79 THR B O 1
ATOM 2130 N N . VAL B 1 80 ? -21.590 10.080 44.388 1.00 37.37 80 VAL B N 1
ATOM 2131 C CA . VAL B 1 80 ? -21.310 8.896 43.592 1.00 36.48 80 VAL B CA 1
ATOM 2132 C C . VAL B 1 80 ? -22.151 7.722 44.038 1.00 38.37 80 VAL B C 1
ATOM 2133 O O . VAL B 1 80 ? -22.439 7.569 45.226 1.00 37.05 80 VAL B O 1
ATOM 2137 N N . LYS B 1 81 ? -22.535 6.900 43.064 1.00 39.13 81 LYS B N 1
ATOM 2138 C CA . LYS B 1 81 ? -23.332 5.701 43.294 1.00 38.58 81 LYS B CA 1
ATOM 2139 C C . LYS B 1 81 ? -24.695 5.895 43.947 1.00 38.40 81 LYS B C 1
ATOM 2140 O O . LYS B 1 81 ? -25.254 4.949 44.497 1.00 39.10 81 LYS B O 1
ATOM 2146 N N . LEU B 1 82 ? -25.231 7.106 43.908 1.00 37.26 82 LEU B N 1
ATOM 2147 C CA . LEU B 1 82 ? -26.555 7.333 44.471 1.00 38.76 82 LEU B CA 1
ATOM 2148 C C . LEU B 1 82 ? -27.537 7.246 43.310 1.00 39.44 82 LEU B C 1
ATOM 2149 O O . LEU B 1 82 ? -27.112 7.087 42.170 1.00 40.36 82 LEU B O 1
ATOM 2154 N N . ASN B 1 83 ? -28.837 7.346 43.581 1.00 41.26 83 ASN B N 1
ATOM 2155 C CA . ASN B 1 83 ? -29.822 7.286 42.501 1.00 43.11 83 ASN B CA 1
ATOM 2156 C C . ASN B 1 83 ? -29.561 8.454 41.564 1.00 42.62 83 ASN B C 1
ATOM 2157 O O . ASN B 1 83 ? -29.273 8.260 40.382 1.00 41.67 83 ASN B O 1
ATOM 2162 N N . ASN B 1 84 ? -29.672 9.666 42.104 1.00 41.64 84 ASN B N 1
ATOM 2163 C CA . ASN B 1 84 ? -29.411 10.885 41.342 1.00 40.66 84 ASN B CA 1
ATOM 2164 C C . ASN B 1 84 ? -28.155 11.507 41.953 1.00 39.93 84 ASN B C 1
ATOM 2165 O O . ASN B 1 84 ? -28.102 11.763 43.153 1.00 40.30 84 ASN B O 1
ATOM 2170 N N . ASN B 1 85 ? -27.150 11.745 41.119 1.00 38.08 85 ASN B N 1
ATOM 2171 C CA . ASN B 1 85 ? -25.887 12.290 41.583 1.00 37.29 85 ASN B CA 1
ATOM 2172 C C . ASN B 1 85 ? -25.562 13.713 41.156 1.00 36.35 85 ASN B C 1
ATOM 2173 O O . ASN B 1 85 ? -26.016 14.179 40.115 1.00 35.41 85 ASN B O 1
ATOM 2178 N N . LEU B 1 86 ? -24.778 14.402 41.985 1.00 34.29 86 LEU B N 1
ATOM 2179 C CA . LEU B 1 86 ? -24.321 15.744 41.670 1.00 32.14 86 LEU B CA 1
ATOM 2180 C C . LEU B 1 86 ? -22.983 15.427 41.021 1.00 31.30 86 LEU B C 1
ATOM 2181 O O . LEU B 1 86 ? -22.072 14.960 41.698 1.00 32.83 86 LEU B O 1
ATOM 2186 N N . LEU B 1 87 ? -22.865 15.648 39.716 1.00 29.50 87 LEU B N 1
ATOM 2187 C CA . LEU B 1 87 ? -21.630 15.323 39.009 1.00 28.52 87 LEU B CA 1
ATOM 2188 C C . LEU B 1 87 ? -20.503 16.345 39.119 1.00 29.34 87 LEU B C 1
ATOM 2189 O O . LEU B 1 87 ? -19.327 15.972 39.083 1.00 26.21 87 LEU B O 1
ATOM 2194 N N . GLU B 1 88 ? -20.851 17.625 39.230 1.00 29.40 88 GLU B N 1
ATOM 2195 C CA . GLU B 1 88 ? -19.835 18.668 39.320 1.00 31.76 88 GLU B CA 1
ATOM 2196 C C . GLU B 1 88 ? -20.354 20.031 39.774 1.00 31.53 88 GLU B C 1
ATOM 2197 O O . GLU B 1 88 ? -21.515 20.358 39.568 1.00 32.21 88 GLU B O 1
ATOM 2203 N N . VAL B 1 89 ? -19.476 20.803 40.417 1.00 30.99 89 VAL B N 1
ATOM 2204 C CA . VAL B 1 89 ? -19.766 22.166 40.882 1.00 28.85 89 VAL B CA 1
ATOM 2205 C C . VAL B 1 89 ? -18.500 22.978 40.567 1.00 30.70 89 VAL B C 1
ATOM 2206 O O . VAL B 1 89 ? -17.395 22.611 40.974 1.00 33.25 89 VAL B O 1
ATOM 2210 N N . THR B 1 90 ? -18.648 24.064 39.820 1.00 30.30 90 THR B N 1
ATOM 2211 C CA . THR B 1 90 ? -17.496 24.880 39.456 1.00 30.26 90 THR B CA 1
ATOM 2212 C C . THR B 1 90 ? -17.296 26.043 40.423 1.00 30.78 90 THR B C 1
ATOM 2213 O O . THR B 1 90 ? -18.151 26.328 41.265 1.00 28.95 90 THR B O 1
ATOM 2217 N N . ASN B 1 91 ? -16.169 26.727 40.267 1.00 30.76 91 ASN B N 1
ATOM 2218 C CA . ASN B 1 91 ? -15.869 27.887 41.085 1.00 33.42 91 ASN B CA 1
ATOM 2219 C C . ASN B 1 91 ? -16.098 27.545 42.552 1.00 33.75 91 ASN B C 1
ATOM 2220 O O . ASN B 1 91 ? -16.768 28.288 43.278 1.00 36.21 91 ASN B O 1
ATOM 2225 N N . SER B 1 92 ? -15.553 26.410 42.982 1.00 34.41 92 SER B N 1
ATOM 2226 C CA . SER B 1 92 ? -15.723 25.993 44.365 1.00 35.66 92 SER B CA 1
ATOM 2227 C C . SER B 1 92 ? -14.799 26.805 45.268 1.00 37.03 92 SER B C 1
ATOM 2228 O O . SER B 1 92 ? -15.176 27.164 46.378 1.00 38.99 92 SER B O 1
ATOM 2231 N N . GLY B 1 93 ? -13.605 27.124 44.788 1.00 37.97 93 GLY B N 1
ATOM 2232 C CA . GLY B 1 93 ? -12.697 27.905 45.606 1.00 42.30 93 GLY B CA 1
ATOM 2233 C C . GLY B 1 93 ? -13.230 29.296 45.920 1.00 44.91 93 GLY B C 1
ATOM 2234 O O . GLY B 1 93 ? -12.597 30.060 46.649 1.00 46.40 93 GLY B O 1
ATOM 2235 N N . GLN B 1 94 ? -14.402 29.628 45.390 1.00 45.24 94 GLN B N 1
ATOM 2236 C CA . GLN B 1 94 ? -14.979 30.945 45.613 1.00 46.35 94 GLN B CA 1
ATOM 2237 C C . GLN B 1 94 ? -16.189 30.870 46.531 1.00 45.45 94 GLN B C 1
ATOM 2238 O O . GLN B 1 94 ? -16.797 31.888 46.866 1.00 46.08 94 GLN B O 1
ATOM 2244 N N . ASP B 1 95 ? -16.547 29.660 46.936 1.00 44.34 95 ASP B N 1
ATOM 2245 C CA . ASP B 1 95 ? -17.689 29.487 47.820 1.00 44.69 95 ASP B CA 1
ATOM 2246 C C . ASP B 1 95 ? -17.383 30.149 49.160 1.00 44.45 95 ASP B C 1
ATOM 2247 O O . ASP B 1 95 ? -16.334 29.933 49.762 1.00 43.88 95 ASP B O 1
ATOM 2252 N N . PRO B 1 96 ? -18.290 31.010 49.620 1.00 45.30 96 PRO B N 1
ATOM 2253 C CA . PRO B 1 96 ? -18.104 31.704 50.895 1.00 44.79 96 PRO B CA 1
ATOM 2254 C C . PRO B 1 96 ? -17.915 30.765 52.091 1.00 44.27 96 PRO B C 1
ATOM 2255 O O . PRO B 1 96 ? -17.272 31.133 53.071 1.00 45.03 96 PRO B O 1
ATOM 2259 N N . LEU B 1 97 ? -18.462 29.555 52.014 1.00 41.56 97 LEU B N 1
ATOM 2260 C CA . LEU B 1 97 ? -18.314 28.605 53.110 1.00 37.32 97 LEU B CA 1
ATOM 2261 C C . LEU B 1 97 ? -16.846 28.258 53.334 1.00 36.70 97 LEU B C 1
ATOM 2262 O O . LEU B 1 97 ? -16.481 27.754 54.390 1.00 33.70 97 LEU B O 1
ATOM 2267 N N . ARG B 1 98 ? -16.005 28.534 52.342 1.00 35.97 98 ARG B N 1
ATOM 2268 C CA . ARG B 1 98 ? -14.584 28.250 52.474 1.00 39.51 98 ARG B CA 1
ATOM 2269 C C . ARG B 1 98 ? -14.018 28.954 53.705 1.00 41.28 98 ARG B C 1
ATOM 2270 O O . ARG B 1 98 ? -13.083 28.457 54.333 1.00 42.88 98 ARG B O 1
ATOM 2278 N N . ASN B 1 99 ? -14.583 30.119 54.028 1.00 41.77 99 ASN B N 1
ATOM 2279 C CA . ASN B 1 99 ? -14.191 30.904 55.202 1.00 41.13 99 ASN B CA 1
ATOM 2280 C C . ASN B 1 99 ? -15.482 31.361 55.865 1.00 39.82 99 ASN B C 1
ATOM 2281 O O . ASN B 1 99 ? -15.773 32.552 55.925 1.00 41.49 99 ASN B O 1
ATOM 2286 N N . ALA B 1 100 ? -16.248 30.398 56.362 1.00 38.29 100 ALA B N 1
ATOM 2287 C CA . ALA B 1 100 ? -17.533 30.661 56.987 1.00 37.56 100 ALA B CA 1
ATOM 2288 C C . ALA B 1 100 ? -17.573 31.767 58.034 1.00 39.70 100 ALA B C 1
ATOM 2289 O O . ALA B 1 100 ? -18.649 32.294 58.331 1.00 40.69 100 ALA B O 1
ATOM 2291 N N . LEU B 1 101 ? -16.428 32.120 58.610 1.00 40.32 101 LEU B N 1
ATOM 2292 C CA . LEU B 1 101 ? -16.414 33.180 59.619 1.00 42.11 101 LEU B CA 1
ATOM 2293 C C . LEU B 1 101 ? -16.375 34.552 58.939 1.00 41.97 101 LEU B C 1
ATOM 2294 O O . LEU B 1 101 ? -16.950 35.517 59.439 1.00 41.31 101 LEU B O 1
ATOM 2299 N N . ALA B 1 102 ? -15.707 34.622 57.791 1.00 42.18 102 ALA B N 1
ATOM 2300 C CA . ALA B 1 102 ? -15.605 35.860 57.034 1.00 43.40 102 ALA B CA 1
ATOM 2301 C C . ALA B 1 102 ? -16.839 36.081 56.153 1.00 45.17 102 ALA B C 1
ATOM 2302 O O . ALA B 1 102 ? -16.731 36.626 55.061 1.00 46.32 102 ALA B O 1
ATOM 2304 N N . ILE B 1 103 ? -18.009 35.681 56.632 1.00 47.72 103 ILE B N 1
ATOM 2305 C CA . ILE B 1 103 ? -19.235 35.835 55.856 1.00 51.48 103 ILE B CA 1
ATOM 2306 C C . ILE B 1 103 ? -20.127 36.958 56.383 1.00 54.00 103 ILE B C 1
ATOM 2307 O O . ILE B 1 103 ? -20.597 36.908 57.523 1.00 53.22 103 ILE B O 1
ATOM 2312 N N . LYS B 1 104 ? -20.369 37.964 55.545 1.00 56.86 104 LYS B N 1
ATOM 2313 C CA . LYS B 1 104 ? -21.215 39.098 55.921 1.00 59.79 104 LYS B CA 1
ATOM 2314 C C . LYS B 1 104 ? -22.588 38.982 55.263 1.00 60.82 104 LYS B C 1
ATOM 2315 O O . LYS B 1 104 ? -22.697 38.478 54.147 1.00 60.86 104 LYS B O 1
ATOM 2321 N N . ASP B 1 105 ? -23.628 39.448 55.957 1.00 61.62 105 ASP B N 1
ATOM 2322 C CA . ASP B 1 105 ? -25.004 39.391 55.448 1.00 62.30 105 ASP B CA 1
ATOM 2323 C C . ASP B 1 105 ? -25.149 40.089 54.097 1.00 61.70 105 ASP B C 1
ATOM 2324 O O . ASP B 1 105 ? -25.326 41.306 54.028 1.00 62.79 105 ASP B O 1
ATOM 2329 N N . GLY B 1 106 ? -25.076 39.295 53.030 1.00 61.13 106 GLY B N 1
ATOM 2330 C CA . GLY B 1 106 ? -25.190 39.812 51.678 1.00 57.77 106 GLY B CA 1
ATOM 2331 C C . GLY B 1 106 ? -24.111 39.260 50.762 1.00 56.75 106 GLY B C 1
ATOM 2332 O O . GLY B 1 106 ? -23.923 39.753 49.649 1.00 57.22 106 GLY B O 1
ATOM 2333 N N . SER B 1 107 ? -23.394 38.237 51.221 1.00 55.74 107 SER B N 1
ATOM 2334 C CA . SER B 1 107 ? -22.330 37.639 50.417 1.00 53.95 107 SER B CA 1
ATOM 2335 C C . SER B 1 107 ? -22.938 36.912 49.227 1.00 52.26 107 SER B C 1
ATOM 2336 O O . SER B 1 107 ? -24.044 36.377 49.314 1.00 51.27 107 SER B O 1
ATOM 2339 N N . ARG B 1 108 ? -22.215 36.888 48.116 1.00 51.06 108 ARG B N 1
ATOM 2340 C CA . ARG B 1 108 ? -22.732 36.244 46.919 1.00 50.84 108 ARG B CA 1
ATOM 2341 C C . ARG B 1 108 ? -21.774 35.212 46.331 1.00 48.46 108 ARG B C 1
ATOM 2342 O O . ARG B 1 108 ? -20.581 35.206 46.633 1.00 48.61 108 ARG B O 1
ATOM 2350 N N . TRP B 1 109 ? -22.302 34.336 45.484 1.00 44.94 109 TRP B N 1
ATOM 2351 C CA . TRP B 1 109 ? -21.480 33.309 44.848 1.00 40.55 109 TRP B CA 1
ATOM 2352 C C . TRP B 1 109 ? -22.132 32.818 43.560 1.00 38.60 109 TRP B C 1
ATOM 2353 O O . TRP B 1 109 ? -23.343 32.575 43.513 1.00 37.95 109 TRP B O 1
ATOM 2364 N N . THR B 1 110 ? -21.325 32.688 42.511 1.00 36.99 110 THR B N 1
ATOM 2365 C CA . THR B 1 110 ? -21.830 32.214 41.225 1.00 37.01 110 THR B CA 1
ATOM 2366 C C . THR B 1 110 ? -21.068 31.016 40.689 1.00 34.44 110 THR B C 1
ATOM 2367 O O . THR B 1 110 ? -19.845 31.037 40.591 1.00 34.85 110 THR B O 1
ATOM 2371 N N . ARG B 1 111 ? -21.806 29.972 40.329 1.00 32.53 111 ARG B N 1
ATOM 2372 C CA . ARG B 1 111 ? -21.189 28.757 39.810 1.00 31.63 111 ARG B CA 1
ATOM 2373 C C . ARG B 1 111 ? -22.157 27.893 39.004 1.00 31.75 111 ARG B C 1
ATOM 2374 O O . ARG B 1 111 ? -23.375 28.062 39.067 1.00 29.03 111 ARG B O 1
ATOM 2382 N N . ASP B 1 112 ? -21.601 26.940 38.271 1.00 33.35 112 ASP B N 1
ATOM 2383 C CA . ASP B 1 112 ? -22.422 26.035 37.491 1.00 37.14 112 ASP B CA 1
ATOM 2384 C C . ASP B 1 112 ? -22.425 24.638 38.114 1.00 37.40 112 ASP B C 1
ATOM 2385 O O . ASP B 1 112 ? -21.382 24.133 38.537 1.00 37.82 112 ASP B O 1
ATOM 2390 N N . ILE B 1 113 ? -23.604 24.025 38.188 1.00 37.51 113 ILE B N 1
ATOM 2391 C CA . ILE B 1 113 ? -23.705 22.677 38.722 1.00 38.50 113 ILE B CA 1
ATOM 2392 C C . ILE B 1 113 ? -24.172 21.708 37.637 1.00 40.44 113 ILE B C 1
ATOM 2393 O O . ILE B 1 113 ? -24.892 22.083 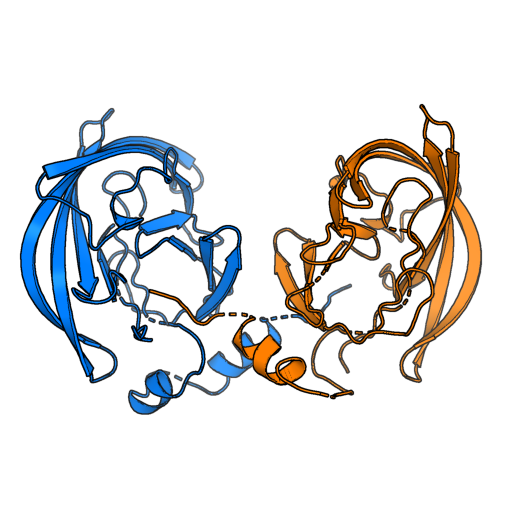36.707 1.00 40.94 113 ILE B O 1
ATOM 2398 N N . LEU B 1 114 ? -23.749 20.458 37.783 1.00 40.32 114 LEU B N 1
ATOM 2399 C CA . LEU B 1 114 ? -24.074 19.387 36.861 1.00 40.14 114 LEU B CA 1
ATOM 2400 C C . LEU B 1 114 ? -24.534 18.181 37.669 1.00 40.26 114 LEU B C 1
ATOM 2401 O O . LEU B 1 114 ? -23.800 17.698 38.532 1.00 42.21 114 LEU B O 1
ATOM 2406 N N . TRP B 1 115 ? -25.740 17.696 37.390 1.00 37.61 115 TRP B N 1
ATOM 2407 C CA . TRP B 1 115 ? -26.274 16.545 38.102 1.00 36.78 115 TRP B CA 1
ATOM 2408 C C . TRP B 1 115 ? -27.134 15.668 37.189 1.00 38.98 115 TRP B C 1
ATOM 2409 O O . TRP B 1 115 ? -27.393 16.021 36.043 1.00 37.48 115 TRP B O 1
ATOM 2420 N N . SER B 1 116 ? -27.570 14.524 37.702 1.00 41.86 116 SER B N 1
ATOM 2421 C CA . SER B 1 116 ? -28.382 13.608 36.924 1.00 43.93 116 SER B CA 1
ATOM 2422 C C . SER B 1 116 ? -29.674 13.250 37.638 1.00 46.78 116 SER B C 1
ATOM 2423 O O . SER B 1 116 ? -29.655 12.735 38.753 1.00 48.76 116 SER B O 1
ATOM 2426 N N . GLU B 1 117 ? -30.795 13.528 36.984 1.00 49.23 117 GLU B N 1
ATOM 2427 C CA . GLU B 1 117 ? -32.105 13.219 37.525 1.00 51.87 117 GLU B CA 1
ATOM 2428 C C . GLU B 1 117 ? -32.765 12.141 36.672 1.00 54.62 117 GLU B C 1
ATOM 2429 O O . GLU B 1 117 ? -32.865 12.278 35.454 1.00 54.51 117 GLU B O 1
ATOM 2435 N N . ASP B 1 118 ? -33.216 11.073 37.320 1.00 57.81 118 ASP B N 1
ATOM 2436 C CA . ASP B 1 118 ? -33.877 9.969 36.630 1.00 60.55 118 ASP B CA 1
ATOM 2437 C C . ASP B 1 118 ? -33.148 9.572 35.348 1.00 61.71 118 ASP B C 1
ATOM 2438 O O . ASP B 1 118 ? -33.763 9.422 34.290 1.00 62.80 118 ASP B O 1
ATOM 2443 N N . ASN B 1 119 ? -31.833 9.411 35.454 1.00 61.54 119 ASN B N 1
ATOM 2444 C CA . ASN B 1 119 ? -31.003 9.015 34.329 1.00 60.65 119 ASN B CA 1
ATOM 2445 C C . ASN B 1 119 ? -30.805 10.102 33.266 1.00 59.96 119 ASN B C 1
ATOM 2446 O O . ASN B 1 119 ? -30.176 9.864 32.236 1.00 59.98 119 ASN B O 1
ATOM 2451 N N . HIS B 1 120 ? -31.329 11.298 33.521 1.00 59.12 120 HIS B N 1
ATOM 2452 C CA . HIS B 1 120 ? -31.159 12.420 32.593 1.00 58.07 120 HIS B CA 1
ATOM 2453 C C . HIS B 1 120 ? -30.104 13.373 33.149 1.00 55.89 120 HIS B C 1
ATOM 2454 O O . HIS B 1 120 ? -30.093 13.670 34.342 1.00 55.23 120 HIS B O 1
ATOM 2461 N N . PHE B 1 121 ? -29.217 13.857 32.290 1.00 53.04 121 PHE B N 1
ATOM 2462 C CA . PHE B 1 121 ? -28.189 14.777 32.742 1.00 51.63 121 PHE B CA 1
ATOM 2463 C C . PHE B 1 121 ? -28.630 16.217 32.576 1.00 50.05 121 PHE B C 1
ATOM 2464 O O . PHE B 1 121 ? -29.010 16.639 31.491 1.00 51.04 121 PHE B O 1
ATOM 2472 N N . ARG B 1 122 ? -28.600 16.968 33.670 1.00 48.80 122 ARG B N 1
ATOM 2473 C CA . ARG B 1 122 ? -29.006 18.362 33.634 1.00 46.76 122 ARG B CA 1
ATOM 2474 C C . ARG B 1 122 ? -27.888 19.288 34.103 1.00 45.07 122 ARG B C 1
ATOM 2475 O O . ARG B 1 122 ? -26.924 18.852 34.723 1.00 43.54 122 ARG B O 1
ATOM 2483 N N . SER B 1 123 ? -28.022 20.569 33.790 1.00 45.20 123 SER B N 1
ATOM 2484 C CA . SER B 1 123 ? -27.023 21.555 34.163 1.00 45.29 123 SER B CA 1
ATOM 2485 C C . SER B 1 123 ? -27.710 22.898 34.364 1.00 45.50 123 SER B C 1
ATOM 2486 O O . SER B 1 123 ? -28.824 23.112 33.875 1.00 46.72 123 SER B O 1
ATOM 2489 N N . ALA B 1 124 ? -27.044 23.800 35.084 1.00 44.83 124 ALA B N 1
ATOM 2490 C CA . ALA B 1 124 ? -27.600 25.122 35.365 1.00 43.19 124 ALA B CA 1
ATOM 2491 C C . ALA B 1 124 ? -26.595 26.046 36.051 1.00 43.81 124 ALA B C 1
ATOM 2492 O O . ALA B 1 124 ? -25.752 25.597 36.825 1.00 44.70 124 ALA B O 1
ATOM 2494 N N . THR B 1 125 ? -26.685 27.338 35.750 1.00 43.75 125 THR B N 1
ATOM 2495 C CA . THR B 1 125 ? -25.809 28.336 36.354 1.00 42.58 125 THR B CA 1
ATOM 2496 C C . THR B 1 125 ? -26.521 28.892 37.583 1.00 42.51 125 THR B C 1
ATOM 2497 O O . THR B 1 125 ? -27.662 29.355 37.496 1.00 41.00 125 THR B O 1
ATOM 2501 N N . LEU B 1 126 ? -25.845 28.837 38.729 1.00 43.37 126 LEU B N 1
ATOM 2502 C CA . LEU B 1 126 ? -26.421 29.308 39.984 1.00 42.55 126 LEU B CA 1
ATOM 2503 C C . LEU B 1 126 ? -25.821 30.608 40.512 1.00 42.99 126 LEU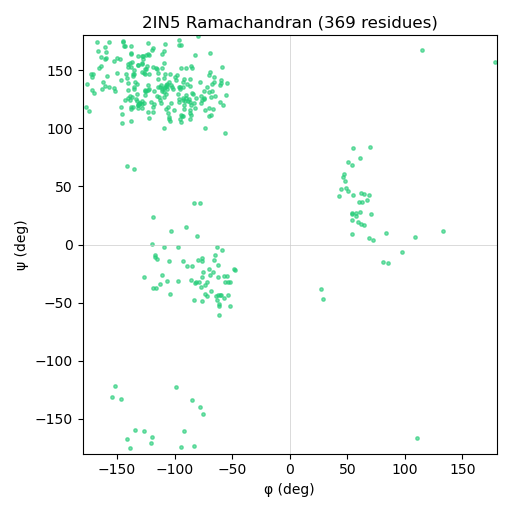 B C 1
ATOM 2504 O O . LEU B 1 126 ? -24.631 30.883 40.331 1.00 43.27 126 LEU B O 1
ATOM 2509 N N . SER B 1 127 ? -26.678 31.397 41.158 1.00 43.61 127 SER B N 1
ATOM 2510 C CA . SER B 1 127 ? -26.310 32.668 41.782 1.00 44.78 127 SER B CA 1
ATOM 2511 C C . SER B 1 127 ? -26.999 32.713 43.145 1.00 44.32 127 SER B C 1
ATOM 2512 O O . SER B 1 127 ? -28.212 32.515 43.241 1.00 43.10 127 SER B O 1
ATOM 2515 N N . SER B 1 128 ? -26.232 32.951 44.204 1.00 44.54 128 SER B N 1
ATOM 2516 C CA . SER B 1 128 ? -26.828 32.998 45.535 1.00 45.65 128 SER B CA 1
ATOM 2517 C C . SER B 1 128 ? -26.289 34.134 46.374 1.00 45.14 128 SER B C 1
ATOM 2518 O O . SER B 1 128 ? -25.255 34.722 46.060 1.00 45.30 128 SER B O 1
ATOM 2521 N N . THR B 1 129 ? -27.018 34.437 47.444 1.00 46.01 129 THR B N 1
ATOM 2522 C CA . THR B 1 129 ? -26.637 35.484 48.381 1.00 46.71 129 THR B CA 1
ATOM 2523 C C . THR B 1 129 ? -26.949 35.009 49.792 1.00 46.02 129 THR B C 1
ATOM 2524 O O . THR B 1 129 ? -28.029 34.477 50.062 1.00 44.55 129 THR B O 1
ATOM 2528 N N . PHE B 1 130 ? -25.987 35.195 50.685 1.00 47.33 130 PHE B N 1
ATOM 2529 C CA . PHE B 1 130 ? -26.127 34.783 52.079 1.00 48.90 130 PHE B CA 1
ATOM 2530 C C . PHE B 1 130 ? -26.747 35.867 52.951 1.00 49.44 130 PHE B C 1
ATOM 2531 O O . PHE B 1 130 ? -26.408 37.037 52.822 1.00 49.89 130 PHE B O 1
ATOM 2539 N N . SER B 1 131 ? -27.652 35.470 53.839 1.00 50.39 131 SER B N 1
ATOM 2540 C CA . SER B 1 131 ? -28.296 36.416 54.738 1.00 52.87 131 SER B CA 1
ATOM 2541 C C . SER B 1 131 ? -28.447 35.796 56.129 1.00 53.82 131 SER B C 1
ATOM 2542 O O . SER B 1 131 ? -29.002 34.705 56.268 1.00 54.09 131 SER B O 1
ATOM 2545 N N . PHE B 1 132 ? -27.952 36.496 57.151 1.00 55.15 132 PHE B N 1
ATOM 2546 C CA . PHE B 1 132 ? -28.006 36.025 58.536 1.00 54.88 132 PHE B CA 1
ATOM 2547 C C . PHE B 1 132 ? -29.427 35.684 58.972 1.00 54.44 132 PHE B C 1
ATOM 2548 O O . PHE B 1 132 ? -30.367 36.404 58.649 1.00 55.32 132 PHE B O 1
ATOM 2556 N N . ALA B 1 133 ? -29.574 34.591 59.714 1.00 54.09 133 ALA B N 1
ATOM 2557 C CA . ALA B 1 133 ? -30.886 34.153 60.185 1.00 54.57 133 ALA B CA 1
ATOM 2558 C C . ALA B 1 133 ? -30.997 34.104 61.709 1.00 56.01 133 ALA B C 1
ATOM 2559 O O . ALA B 1 133 ? -32.041 33.731 62.251 1.00 55.98 133 ALA B O 1
ATOM 2561 N N . GLY B 1 134 ? -29.921 34.469 62.399 1.00 57.31 134 GLY B N 1
ATOM 2562 C CA . GLY B 1 134 ? -29.950 34.462 63.851 1.00 57.52 134 GLY B CA 1
ATOM 2563 C C . GLY B 1 134 ? -29.014 33.451 64.481 1.00 56.99 134 GLY B C 1
ATOM 2564 O O . GLY B 1 134 ? -28.471 32.581 63.798 1.00 57.28 134 GLY B O 1
ATOM 2565 N N . LEU B 1 135 ? -28.813 33.578 65.789 1.00 55.27 135 LEU B N 1
ATOM 2566 C CA . LEU B 1 135 ? -27.946 32.661 66.510 1.00 53.34 135 LEU B CA 1
ATOM 2567 C C . LEU B 1 135 ? -28.751 31.451 66.935 1.00 51.49 135 LEU B C 1
ATOM 2568 O O . LEU B 1 135 ? -29.917 31.566 67.306 1.00 51.07 135 LEU B O 1
ATOM 2573 N N . GLU B 1 136 ? -28.130 30.283 66.875 1.00 50.17 136 GLU B N 1
ATOM 2574 C CA . GLU B 1 136 ? -28.832 29.073 67.247 1.00 50.16 136 GLU B CA 1
ATOM 2575 C C . GLU B 1 136 ? -27.893 28.072 67.882 1.00 48.49 136 GLU B C 1
ATOM 2576 O O . GLU B 1 136 ? -26.742 27.928 67.477 1.00 48.86 136 GLU B O 1
ATOM 2582 N N . THR B 1 137 ? -28.396 27.388 68.894 1.00 46.98 137 THR B N 1
ATOM 2583 C CA . THR B 1 137 ? -27.609 26.387 69.571 1.00 45.56 137 THR B CA 1
ATOM 2584 C C . THR B 1 137 ? -28.073 25.025 69.106 1.00 44.55 137 THR B C 1
ATOM 2585 O O . THR B 1 137 ? -29.249 24.677 69.236 1.00 43.14 137 THR B O 1
ATOM 2589 N N . LEU B 1 138 ? -27.145 24.256 68.551 1.00 43.18 138 LEU B N 1
ATOM 2590 C CA . LEU B 1 138 ? -27.466 22.921 68.080 1.00 43.20 138 LEU B CA 1
ATOM 2591 C C . LEU B 1 138 ? -27.019 21.896 69.117 1.00 43.70 138 LEU B C 1
ATOM 2592 O O . LEU B 1 138 ? -25.999 22.075 69.787 1.00 44.95 138 LEU B O 1
ATOM 2597 N N . ASN B 1 139 ? -27.796 20.833 69.263 1.00 42.30 139 ASN B N 1
ATOM 2598 C CA . ASN B 1 139 ? -27.443 19.777 70.193 1.00 41.96 139 ASN B CA 1
ATOM 2599 C C . ASN B 1 139 ? -27.044 18.586 69.332 1.00 41.48 139 ASN B C 1
ATOM 2600 O O . ASN B 1 139 ? -27.901 17.876 68.805 1.00 40.90 139 ASN B O 1
ATOM 2605 N N . ILE B 1 140 ? -25.738 18.389 69.177 1.00 40.71 140 ILE B N 1
ATOM 2606 C CA . ILE B 1 140 ? -25.208 17.295 68.373 1.00 40.88 140 ILE B CA 1
ATOM 2607 C C . ILE B 1 140 ? -24.366 16.353 69.233 1.00 42.69 140 ILE B C 1
ATOM 2608 O O . ILE B 1 140 ? -23.341 16.756 69.788 1.00 42.18 140 ILE B O 1
ATOM 2613 N N . ALA B 1 141 ? -24.799 15.096 69.330 1.00 42.85 141 ALA B N 1
ATOM 2614 C CA . ALA B 1 141 ? -24.100 14.085 70.124 1.00 43.90 141 ALA B CA 1
ATOM 2615 C C . ALA B 1 141 ? -24.063 14.484 71.593 1.00 44.88 141 ALA B C 1
ATOM 2616 O O . ALA B 1 141 ? -23.029 14.371 72.251 1.00 45.02 141 ALA B O 1
ATOM 2618 N N . GLY B 1 142 ? -25.194 14.957 72.102 1.00 45.64 142 GLY B N 1
ATOM 2619 C CA . GLY B 1 142 ? -25.256 15.372 73.489 1.00 47.01 142 GLY B CA 1
ATOM 2620 C C . GLY B 1 142 ? -24.367 16.558 73.834 1.00 47.85 142 GLY B C 1
ATOM 2621 O O . GLY B 1 142 ? -24.094 16.801 75.010 1.00 47.79 142 GLY B O 1
ATOM 2622 N N . ARG B 1 143 ? -23.911 17.304 72.834 1.00 46.64 143 ARG B N 1
ATOM 2623 C CA . ARG B 1 143 ? -23.062 18.458 73.107 1.00 47.18 143 ARG B CA 1
ATOM 2624 C C . ARG B 1 143 ? -23.592 19.703 72.408 1.00 46.58 143 ARG B C 1
ATOM 2625 O O . ARG B 1 143 ? -23.773 19.707 71.195 1.00 48.40 143 ARG B O 1
ATOM 2633 N N . ASN B 1 144 ? -23.853 20.755 73.181 1.00 45.48 144 ASN B N 1
ATOM 2634 C CA . ASN B 1 144 ? -24.359 22.006 72.626 1.00 44.06 144 ASN B CA 1
ATOM 2635 C C . ASN B 1 144 ? -23.295 22.720 71.811 1.00 42.62 144 ASN B C 1
ATOM 2636 O O . ASN B 1 144 ? -22.113 22.660 72.132 1.00 42.17 144 ASN B O 1
ATOM 2641 N N . VAL B 1 145 ? -23.726 23.396 70.751 1.00 42.53 145 VAL B N 1
ATOM 2642 C CA . VAL B 1 145 ? -22.809 24.135 69.894 1.00 41.02 145 VAL B CA 1
ATOM 2643 C C . VAL B 1 145 ? -23.497 25.391 69.344 1.00 40.40 145 VAL B C 1
ATOM 2644 O O . VAL B 1 145 ? -24.514 25.303 68.656 1.00 40.78 145 VAL B O 1
ATOM 2648 N N . LEU B 1 146 ? -22.945 26.557 69.682 1.00 39.16 146 LEU B N 1
ATOM 2649 C CA . LEU B 1 146 ? -23.492 27.839 69.236 1.00 38.68 146 LEU B CA 1
ATOM 2650 C C . LEU B 1 146 ? -23.108 28.091 67.786 1.00 38.58 146 LEU B C 1
ATOM 2651 O O . LEU B 1 146 ? -21.922 28.147 67.447 1.00 38.46 146 LEU B O 1
ATOM 2656 N N . CYS B 1 147 ? -24.119 28.263 66.938 1.00 38.35 147 CYS B N 1
ATOM 2657 C CA . CYS B 1 147 ? -23.893 28.475 65.509 1.00 39.74 147 CYS B CA 1
ATOM 2658 C C . CYS B 1 147 ? -24.500 29.735 64.907 1.00 38.98 147 CYS B C 1
ATOM 2659 O O . CYS B 1 147 ? -25.510 30.258 65.381 1.00 37.53 147 CYS B O 1
ATOM 2662 N N . ASN B 1 148 ? -23.870 30.192 63.832 1.00 39.57 148 ASN B N 1
ATOM 2663 C CA . ASN B 1 148 ? -24.346 31.339 63.080 1.00 40.01 148 ASN B CA 1
ATOM 2664 C C . ASN B 1 148 ? -25.181 30.758 61.949 1.00 40.79 148 ASN B C 1
ATOM 2665 O O . ASN B 1 148 ? -24.631 30.204 61.004 1.00 41.08 148 ASN B O 1
ATOM 2670 N N . VAL B 1 149 ? -26.502 30.861 62.059 1.00 42.43 149 VAL B N 1
ATOM 2671 C CA . VAL B 1 149 ? -27.392 30.335 61.029 1.00 43.74 149 VAL B CA 1
ATOM 2672 C C . VAL B 1 149 ? -27.363 31.209 59.784 1.00 45.32 149 VAL B C 1
ATOM 2673 O O . VAL B 1 149 ? -27.768 32.369 59.824 1.00 45.64 149 VAL B O 1
ATOM 2677 N N . TRP B 1 150 ? -26.886 30.646 58.677 1.00 47.36 150 TRP B N 1
ATOM 2678 C CA . TRP B 1 150 ? -26.815 31.375 57.417 1.00 48.70 150 TRP B CA 1
ATOM 2679 C C . TRP B 1 150 ? -27.783 30.851 56.365 1.00 48.86 150 TRP B C 1
ATOM 2680 O O . TRP B 1 150 ? -27.739 29.680 55.996 1.00 49.01 150 TRP B O 1
ATOM 2691 N N . GLN B 1 151 ? -28.655 31.737 55.893 1.00 50.22 151 GLN B N 1
ATOM 2692 C CA . GLN B 1 151 ? -29.642 31.419 54.862 1.00 49.56 151 GLN B CA 1
ATOM 2693 C C . GLN B 1 151 ? -29.018 31.774 53.513 1.00 49.43 151 GLN B C 1
ATOM 2694 O O . GLN B 1 151 ? -28.405 32.833 53.381 1.00 50.45 151 GLN B O 1
ATOM 2700 N N . GLU B 1 152 ? -29.161 30.906 52.517 1.00 47.71 152 GLU B N 1
ATOM 2701 C CA . GLU B 1 152 ? -28.620 31.194 51.191 1.00 46.89 152 GLU B CA 1
ATOM 2702 C C . GLU B 1 152 ? -29.733 31.145 50.146 1.00 47.53 152 GLU B C 1
ATOM 2703 O O . GLU B 1 152 ? -30.331 30.097 49.899 1.00 46.15 152 GLU B O 1
ATOM 2709 N N . GLU B 1 153 ? -30.020 32.302 49.559 1.00 49.84 153 GLU B N 1
ATOM 2710 C CA . GLU B 1 153 ? -31.033 32.419 48.518 1.00 51.02 153 GLU B CA 1
ATOM 2711 C C . GLU B 1 153 ? -30.336 32.117 47.206 1.00 50.81 153 GLU B C 1
ATOM 2712 O O . GLU B 1 153 ? -29.459 32.876 46.777 1.00 49.87 153 GLU B O 1
ATOM 2718 N N . VAL B 1 154 ? -30.714 31.010 46.576 1.00 49.31 154 VAL B N 1
ATOM 2719 C CA . VAL B 1 154 ? -30.105 30.629 45.309 1.00 49.48 154 VAL B CA 1
ATOM 2720 C C . VAL B 1 154 ? -31.127 30.754 44.185 1.00 50.96 154 VAL B C 1
ATOM 2721 O O . VAL B 1 154 ? -32.288 30.377 44.350 1.00 50.73 154 VAL B O 1
ATOM 2725 N N . THR B 1 155 ? -30.695 31.295 43.048 1.00 52.14 155 THR B N 1
ATOM 2726 C CA . THR B 1 155 ? -31.574 31.460 41.893 1.00 53.30 155 THR B CA 1
ATOM 2727 C C . THR B 1 155 ? -30.875 31.024 40.608 1.00 54.52 155 THR B C 1
ATOM 2728 O O . THR B 1 155 ? -29.659 31.169 40.463 1.00 52.98 155 THR B O 1
ATOM 2732 N N . SER B 1 156 ? -31.658 30.472 39.686 1.00 56.73 156 SER B N 1
ATOM 2733 C CA . SER B 1 156 ? -31.145 30.023 38.397 1.00 60.42 156 SER B CA 1
ATOM 2734 C C . SER B 1 156 ? -32.145 30.400 37.310 1.00 61.81 156 SER B C 1
ATOM 2735 O O . SER B 1 156 ? -33.144 31.067 37.585 1.00 62.60 156 SER B O 1
ATOM 2738 N N . THR B 1 157 ? -31.884 29.968 36.079 1.00 64.01 157 THR B N 1
ATOM 2739 C CA . THR B 1 157 ? -32.773 30.282 34.964 1.00 64.80 157 THR B CA 1
ATOM 2740 C C . THR B 1 157 ? -32.831 29.180 33.911 1.00 65.09 157 THR B C 1
ATOM 2741 O O . THR B 1 157 ? -31.936 28.343 33.820 1.00 65.94 157 THR B O 1
ATOM 2745 N N . ARG B 1 158 ? -33.897 29.191 33.118 1.00 65.50 158 ARG B N 1
ATOM 2746 C CA . ARG B 1 158 ? -34.085 28.214 32.053 1.00 65.31 158 ARG B CA 1
ATOM 2747 C C . ARG B 1 158 ? -33.991 26.772 32.534 1.00 64.26 158 ARG B C 1
ATOM 2748 O O . ARG B 1 158 ? -33.063 26.050 32.177 1.00 63.65 158 ARG B O 1
ATOM 2756 N N . PRO B 1 159 ? -34.967 26.328 33.340 1.00 63.79 159 PRO B N 1
ATOM 2757 C CA . PRO B 1 159 ? -36.107 27.129 33.791 1.00 64.30 159 PRO B CA 1
ATOM 2758 C C . PRO B 1 159 ? -35.777 27.952 35.028 1.00 65.38 159 PRO B C 1
ATOM 2759 O O . PRO B 1 159 ? -34.916 27.570 35.822 1.00 66.69 159 PRO B O 1
ATOM 2763 N N . GLU B 1 160 ? -36.455 29.084 35.189 1.00 65.75 160 GLU B N 1
ATOM 2764 C CA . GLU B 1 160 ? -36.218 29.939 36.344 1.00 65.21 160 GLU B CA 1
ATOM 2765 C C . GLU B 1 160 ? -36.659 29.197 37.600 1.00 64.24 160 GLU B C 1
ATOM 2766 O O . GLU B 1 160 ? -37.679 28.505 37.600 1.00 63.05 160 GLU B O 1
ATOM 2772 N N . LYS B 1 161 ? -35.878 29.331 38.666 1.00 63.61 161 LYS B N 1
ATOM 2773 C CA . LYS B 1 161 ? -36.203 28.678 39.930 1.00 62.91 161 LYS B CA 1
ATOM 2774 C C . LYS B 1 161 ? -35.269 29.139 41.045 1.00 60.57 161 LYS B C 1
ATOM 2775 O O . LYS B 1 161 ? -34.088 29.395 40.816 1.00 59.74 161 LYS B O 1
ATOM 2781 N N . GLN B 1 162 ? -35.817 29.254 42.249 1.00 58.80 162 GLN B N 1
ATOM 2782 C CA . GLN B 1 162 ? -35.043 29.690 43.400 1.00 57.53 162 GLN B CA 1
ATOM 2783 C C . GLN B 1 162 ? -35.401 28.882 44.640 1.00 56.24 162 GLN B C 1
ATOM 2784 O O . GLN B 1 162 ? -36.494 28.320 44.744 1.00 55.84 162 GLN B O 1
ATOM 2790 N N . TRP B 1 163 ? -34.470 28.824 45.582 1.00 54.14 163 TRP B N 1
ATOM 2791 C CA . TRP B 1 163 ? -34.697 28.088 46.814 1.00 52.64 163 TRP B CA 1
ATOM 2792 C C . TRP B 1 163 ? -33.785 28.623 47.909 1.00 50.60 163 TRP B C 1
ATOM 2793 O O . TRP B 1 163 ? -32.934 29.484 47.668 1.00 49.47 163 TRP B O 1
ATOM 2804 N N . GLN B 1 164 ? -33.972 28.117 49.117 1.00 48.79 164 GLN B N 1
ATOM 2805 C CA . GLN B 1 164 ? -33.163 28.565 50.232 1.00 48.29 164 GLN B CA 1
ATOM 2806 C C . GLN B 1 164 ? -32.335 27.449 50.848 1.00 46.7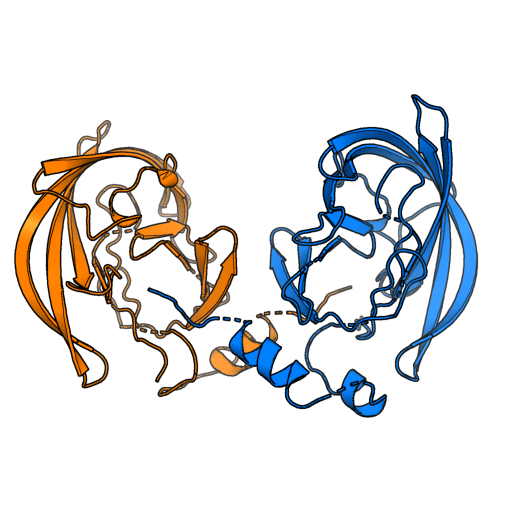6 164 GLN B C 1
ATOM 2807 O O . GLN B 1 164 ? -32.828 26.353 51.133 1.00 46.86 164 GLN B O 1
ATOM 2813 N N . ASN B 1 165 ? -31.062 27.755 51.043 1.00 43.86 165 ASN B N 1
ATOM 2814 C CA . ASN B 1 165 ? -30.119 26.834 51.649 1.00 40.74 165 ASN B CA 1
ATOM 2815 C C . ASN B 1 165 ? -29.821 27.350 53.055 1.00 40.96 165 ASN B C 1
ATOM 2816 O O . ASN B 1 165 ? -29.646 28.554 53.241 1.00 41.24 165 ASN B O 1
ATOM 2821 N N . THR B 1 166 ? -29.768 26.450 54.037 1.00 39.74 166 THR B N 1
ATOM 2822 C CA . THR B 1 166 ? -29.467 26.839 55.416 1.00 38.87 166 THR B CA 1
ATOM 2823 C C . THR B 1 166 ? -28.210 26.144 55.937 1.00 38.40 166 THR B C 1
ATOM 2824 O O . THR B 1 166 ? -28.145 24.916 55.967 1.00 37.21 166 THR B O 1
ATOM 2828 N N . PHE B 1 167 ? -27.229 26.933 56.369 1.00 37.01 167 PHE B N 1
ATOM 2829 C CA . PHE B 1 167 ? -25.978 26.398 56.901 1.00 35.82 167 PHE B CA 1
ATOM 2830 C C . PHE B 1 167 ? -25.704 26.870 58.341 1.00 36.63 167 PHE B C 1
ATOM 2831 O O . PHE B 1 167 ? -25.839 28.057 58.655 1.00 35.00 167 PHE B O 1
ATOM 2839 N N . TRP B 1 168 ? -25.314 25.940 59.210 1.00 35.00 168 TRP B N 1
ATOM 2840 C CA . TRP B 1 168 ? -24.997 26.267 60.600 1.00 34.36 168 TRP B CA 1
ATOM 2841 C C . TRP B 1 168 ? -23.493 26.276 60.802 1.00 33.97 168 TRP B C 1
ATOM 2842 O O . TRP B 1 168 ? -22.858 25.228 60.851 1.00 36.01 168 TRP B O 1
ATOM 2853 N N . VAL B 1 169 ? -22.935 27.470 60.930 1.00 33.55 169 VAL B N 1
ATOM 2854 C CA . VAL B 1 169 ? -21.503 27.648 61.108 1.00 34.24 169 VAL B CA 1
ATOM 2855 C C . VAL B 1 169 ? -21.126 27.817 62.583 1.00 36.55 169 VAL B C 1
ATOM 2856 O O . VAL B 1 169 ? -21.712 28.644 63.282 1.00 37.42 169 VAL B O 1
ATOM 2860 N N . ASP B 1 170 ? -20.149 27.043 63.055 1.00 37.40 170 ASP B N 1
ATOM 2861 C CA . ASP B 1 170 ? -19.705 27.154 64.444 1.00 37.19 170 ASP B CA 1
ATOM 2862 C C . ASP B 1 170 ? -19.185 28.580 64.639 1.00 37.11 170 ASP B C 1
ATOM 2863 O O . ASP B 1 170 ? -18.274 29.013 63.938 1.00 37.97 170 ASP B O 1
ATOM 2868 N N . SER B 1 171 ? -19.763 29.299 65.595 1.00 37.17 171 SER B N 1
ATOM 2869 C CA . SER B 1 171 ? -19.390 30.686 65.857 1.00 37.18 171 SER B CA 1
ATOM 2870 C C . SER B 1 171 ? -17.910 30.936 66.091 1.00 37.16 171 SER B C 1
ATOM 2871 O O . SER B 1 171 ? -17.384 31.994 65.733 1.00 36.76 171 SER B O 1
ATOM 2874 N N . ALA B 1 172 ? -17.231 29.961 66.678 1.00 38.34 172 ALA B N 1
ATOM 2875 C CA . ALA B 1 172 ? -15.816 30.119 66.963 1.00 38.77 172 ALA B CA 1
ATOM 2876 C C . ALA B 1 172 ? -14.922 29.353 66.011 1.00 39.80 172 ALA B C 1
ATOM 2877 O O . ALA B 1 172 ? -13.893 29.869 65.567 1.00 41.87 172 ALA B O 1
ATOM 2879 N N . THR B 1 173 ? -15.302 28.121 65.694 1.00 39.18 173 THR B N 1
ATOM 2880 C CA . THR B 1 173 ? -14.481 27.305 64.804 1.00 38.62 173 THR B CA 1
ATOM 2881 C C . THR B 1 173 ? -14.643 27.659 63.341 1.00 38.09 173 THR B C 1
ATOM 2882 O O . THR B 1 173 ? -13.696 27.552 62.569 1.00 38.86 173 THR B O 1
ATOM 2886 N N . GLY B 1 174 ? -15.840 28.088 62.960 1.00 37.72 174 GLY B N 1
ATOM 2887 C CA . GLY B 1 174 ? -16.074 28.421 61.568 1.00 36.97 174 GLY B CA 1
ATOM 2888 C C . GLY B 1 174 ? -16.400 27.169 60.762 1.00 36.17 174 GLY B C 1
ATOM 2889 O O . GLY B 1 174 ? -16.465 27.207 59.536 1.00 35.78 174 GLY B O 1
ATOM 2890 N N . GLN B 1 175 ? -16.615 26.053 61.453 1.00 33.84 175 GLN B N 1
ATOM 2891 C CA . GLN B 1 175 ? -16.934 24.800 60.790 1.00 31.65 175 GLN B CA 1
ATOM 2892 C C . GLN B 1 175 ? -18.429 24.544 60.724 1.00 29.93 175 GLN B C 1
ATOM 2893 O O . GLN B 1 175 ? -19.139 24.715 61.720 1.00 28.69 175 GLN B O 1
ATOM 2899 N N . VAL B 1 176 ? -18.922 24.137 59.554 1.00 27.60 176 VAL B N 1
ATOM 2900 C CA . VAL B 1 176 ? -20.353 23.854 59.436 1.00 25.23 176 VAL B CA 1
ATOM 2901 C C . VAL B 1 176 ? -20.606 22.559 60.204 1.00 22.61 176 VAL B C 1
ATOM 2902 O O . VAL B 1 176 ? -19.840 21.614 60.103 1.00 24.06 176 VAL B O 1
ATOM 2906 N N . ARG B 1 177 ? -21.671 22.534 60.989 1.00 24.49 177 ARG B N 1
ATOM 2907 C CA . ARG B 1 177 ? -22.002 21.365 61.777 1.00 25.85 177 ARG B CA 1
ATOM 2908 C C . ARG B 1 177 ? -23.337 20.799 61.334 1.00 27.32 177 ARG B C 1
ATOM 2909 O O . ARG B 1 177 ? -23.757 19.726 61.766 1.00 28.81 177 ARG B O 1
ATOM 2917 N N . GLN B 1 178 ? -24.018 21.543 60.476 1.00 29.44 178 GLN B N 1
ATOM 2918 C CA . GLN B 1 178 ? -25.299 21.107 59.945 1.00 30.79 178 GLN B CA 1
ATOM 2919 C C . GLN B 1 178 ? -25.595 21.931 58.718 1.00 33.68 178 GLN B C 1
ATOM 2920 O O . GLN B 1 178 ? -25.400 23.145 58.716 1.00 36.45 178 GLN B O 1
ATOM 2926 N N . SER B 1 179 ? -26.028 21.273 57.654 1.00 35.84 179 SER B N 1
ATOM 2927 C CA . SER B 1 179 ? -26.350 21.999 56.443 1.00 35.35 179 SER B CA 1
ATOM 2928 C C . SER B 1 179 ? -27.593 21.434 55.779 1.00 36.37 179 SER B C 1
ATOM 2929 O O . SER B 1 179 ? -27.938 20.266 55.955 1.00 35.44 179 SER B O 1
ATOM 2932 N N . ARG B 1 180 ? -28.290 22.293 55.052 1.00 37.37 180 ARG B N 1
ATOM 2933 C CA . ARG B 1 180 ? -29.489 21.895 54.349 1.00 39.11 180 ARG B CA 1
ATOM 2934 C C . ARG B 1 180 ? -29.399 22.560 52.989 1.00 38.49 180 ARG B C 1
ATOM 2935 O O . ARG B 1 180 ? -29.354 23.783 52.896 1.00 38.72 180 ARG B O 1
ATOM 2943 N N . GLN B 1 181 ? -29.351 21.748 51.937 1.00 36.44 181 GLN B N 1
ATOM 2944 C CA . GLN B 1 181 ? -29.225 22.272 50.586 1.00 35.60 181 GLN B CA 1
ATOM 2945 C C . GLN B 1 181 ? -29.852 21.325 49.554 1.00 36.97 181 GLN B C 1
ATOM 2946 O O . GLN B 1 181 ? -30.365 20.266 49.905 1.00 38.38 181 GLN B O 1
ATOM 2960 N N . LEU B 1 183 ? -29.445 18.932 46.116 1.00 37.28 183 LEU B N 1
ATOM 2961 C CA . LEU B 1 183 ? -28.439 18.234 45.339 1.00 38.53 183 LEU B CA 1
ATOM 2962 C C . LEU B 1 183 ? -28.394 18.816 43.919 1.00 39.91 183 LEU B C 1
ATOM 2963 O O . LEU B 1 183 ? -27.324 18.957 43.327 1.00 40.47 183 LEU B O 1
ATOM 2968 N N . GLY B 1 184 ? -29.558 19.170 43.384 1.00 41.02 184 GLY B N 1
ATOM 2969 C CA . GLY B 1 184 ? -29.611 19.756 42.057 1.00 41.53 184 GLY B CA 1
ATOM 2970 C C . GLY B 1 184 ? -30.208 21.144 42.152 1.00 42.83 184 GLY B C 1
ATOM 2971 O O . GLY B 1 184 ? -30.300 21.699 43.247 1.00 43.33 184 GLY B O 1
ATOM 2972 N N . ALA B 1 185 ? -30.614 21.716 41.022 1.00 43.37 185 ALA B N 1
ATOM 2973 C CA . ALA B 1 185 ? -31.220 23.048 41.033 1.00 43.36 185 ALA B CA 1
ATOM 2974 C C . ALA B 1 185 ? -32.602 22.970 41.685 1.00 42.74 185 ALA B C 1
ATOM 2975 O O . ALA B 1 185 ? -33.528 22.385 41.125 1.00 44.62 185 ALA B O 1
ATOM 2977 N N . GLY 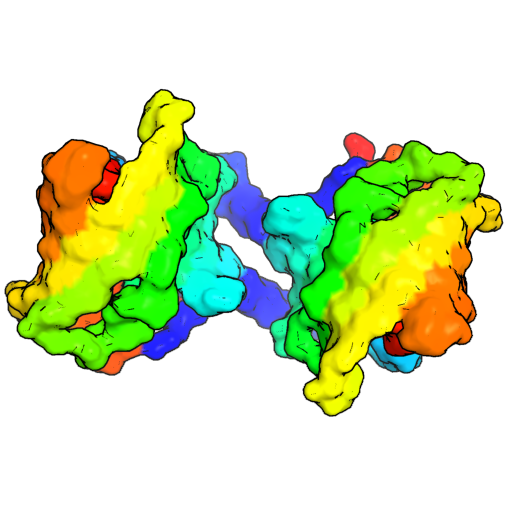B 1 186 ? -32.726 23.547 42.875 1.00 40.14 186 GLY B N 1
ATOM 2978 C CA . GLY B 1 186 ? -33.990 23.529 43.580 1.00 37.22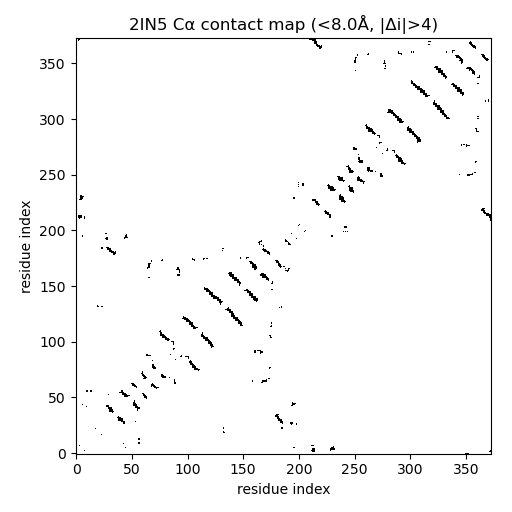 186 GLY B CA 1
ATOM 2979 C C . GLY B 1 186 ? -34.600 22.153 43.782 1.00 36.63 186 GLY B C 1
ATOM 2980 O O . GLY B 1 186 ? -35.747 22.038 44.230 1.00 37.49 186 GLY B O 1
ATOM 2981 N N . VAL B 1 187 ? -33.852 21.101 43.468 1.00 34.00 187 VAL B N 1
ATOM 2982 C CA . VAL B 1 187 ? -34.385 19.748 43.628 1.00 33.57 187 VAL B CA 1
ATOM 2983 C C . VAL B 1 187 ? -33.497 18.784 44.434 1.00 32.36 187 VAL B C 1
ATOM 2984 O O . VAL B 1 187 ? -32.266 18.878 44.412 1.00 28.93 187 VAL B O 1
ATOM 2988 N N . ILE B 1 188 ? -34.145 17.860 45.138 1.00 31.59 188 ILE B N 1
ATOM 2989 C CA . ILE B 1 188 ? -33.462 16.842 45.930 1.00 34.98 188 ILE B CA 1
ATOM 2990 C C . ILE B 1 188 ? -32.772 17.428 47.169 1.00 36.20 188 ILE B C 1
ATOM 2991 O O . ILE B 1 188 ? -31.571 17.724 47.151 1.00 34.24 188 ILE B O 1
ATOM 2996 N N . PRO B 1 189 ? -33.536 17.612 48.263 1.00 36.45 189 PRO B N 1
ATOM 2997 C CA . PRO B 1 189 ? -33.012 18.164 49.519 1.00 37.22 189 PRO B CA 1
ATOM 2998 C C . PRO B 1 189 ? -32.019 17.228 50.201 1.00 36.22 189 PRO B C 1
ATOM 2999 O O . PRO B 1 189 ? -32.216 16.014 50.240 1.00 36.68 189 PRO B O 1
ATOM 3003 N N . VAL B 1 190 ? -30.946 17.813 50.719 1.00 34.41 190 VAL B N 1
ATOM 3004 C CA . VAL B 1 190 ? -29.907 17.058 51.398 1.00 34.21 190 VAL B CA 1
ATOM 3005 C C . VAL B 1 190 ? -29.627 17.669 52.767 1.00 33.71 190 VAL B C 1
ATOM 3006 O O . VAL B 1 190 ? -29.216 18.823 52.877 1.00 30.10 190 VAL B O 1
ATOM 3010 N N . GLU B 1 191 ? -29.877 16.888 53.808 1.00 34.27 191 GLU B N 1
ATOM 3011 C CA . GLU B 1 191 ? -29.648 17.337 55.169 1.00 35.20 191 GLU B CA 1
ATOM 3012 C C . GLU B 1 191 ? -28.438 16.611 55.734 1.00 35.35 191 GLU B C 1
ATOM 3013 O O . GLU B 1 191 ? -28.377 15.380 55.709 1.00 34.05 191 GLU B O 1
ATOM 3027 N N . THR B 1 193 ? -25.721 16.488 59.169 1.00 33.26 193 THR B N 1
ATOM 3028 C CA . THR B 1 193 ? -25.368 16.876 60.547 1.00 32.81 193 THR B CA 1
ATOM 3029 C C . THR B 1 193 ? -23.961 16.320 60.792 1.00 31.82 193 THR B C 1
ATOM 3030 O O . THR B 1 193 ? -23.777 15.117 60.802 1.00 32.24 193 THR B O 1
ATOM 3034 N N . PHE B 1 194 ? -22.967 17.176 60.984 1.00 31.17 194 PHE B N 1
ATOM 3035 C CA . PHE B 1 194 ? -21.616 16.667 61.190 1.00 31.42 194 PHE B CA 1
ATOM 3036 C C . PHE B 1 194 ? -21.227 16.432 62.656 1.00 32.99 194 PHE B C 1
ATOM 3037 O O . PHE B 1 194 ? -21.231 17.357 63.474 1.00 34.11 194 PHE B O 1
ATOM 3045 N N . LEU B 1 195 ? -20.898 15.179 62.972 1.00 32.18 195 LEU B N 1
ATOM 3046 C CA . LEU B 1 195 ? -20.492 14.780 64.318 1.00 31.27 195 LEU B CA 1
ATOM 3047 C C . LEU B 1 195 ? -18.978 14.754 64.465 1.00 30.72 195 LEU B C 1
ATOM 3048 O O . LEU B 1 195 ? -18.289 14.084 63.703 1.00 30.35 195 LEU B O 1
ATOM 3053 N N . LYS B 1 196 ? -18.452 15.473 65.448 1.00 31.05 196 LYS B N 1
ATOM 3054 C CA . LYS B 1 196 ? -17.011 15.488 65.650 1.00 32.18 196 LYS B CA 1
ATOM 3055 C C . LYS B 1 196 ? -16.514 14.132 66.151 1.00 32.31 196 LYS B C 1
ATOM 3056 O O . LYS B 1 196 ? -17.298 13.268 66.546 1.00 31.51 196 LYS B O 1
ATOM 3062 N N . PRO B 1 197 ? -15.203 13.906 66.082 1.00 33.62 197 PRO B N 1
ATOM 3063 C CA . PRO B 1 197 ? -14.688 12.627 66.571 1.00 38.96 197 PRO B CA 1
ATOM 3064 C C . PRO B 1 197 ? -14.437 12.767 68.075 1.00 43.67 197 PRO B C 1
ATOM 3065 O O . PRO B 1 197 ? -13.697 13.659 68.497 1.00 47.16 197 PRO B O 1
ATOM 3069 N N . ALA B 1 198 ? -15.064 11.920 68.884 1.00 46.02 198 ALA B N 1
ATOM 3070 C CA . ALA B 1 198 ? -14.859 11.973 70.333 1.00 49.90 198 ALA B CA 1
ATOM 3071 C C . ALA B 1 198 ? -15.772 10.976 71.017 1.00 51.40 198 ALA B C 1
ATOM 3072 O O . ALA B 1 198 ? -16.311 10.112 70.289 1.00 54.00 198 ALA B O 1
#

Radius of gyration: 24.03 Å; Cα contacts (8 Å, |Δi|>4): 868; chains: 2; bounding box: 55×58×52 Å

Sequence (373 aa):
HSQQSVDTFRASLFDNQVADQQIQALPYSTYLRLNEGQRIFVVLGYIEQEQSKWLSQDNALVTHNGRLLKTVKLNNNLLEVTNSGQDPLRNALAIKDGSRWTRDILWSEDNHFRSATLSSTFSFAGLETLNIAGRNVLCNVWQEEVTSTRPEKQWQNTFWVDSATGQVRQSRQLGAGVIPVETFLKPAPLHSQQSVDTFRASLFDNQIQALPYSTYLRLNEGQRIFVVLGYIEQEQSKWLSQDNALVTHNGRLLKTVKLNNNLLEVTNSGQDPLRNALAIKDGSRWTRDILWSEDNHFRSATLSSTFSFAGLETLNIAGRNVLCNVWQEEVTSTRPEKQWQNTFWVDSATGQVRQSRQLGAGVIPVETFLKPA

Organism: Escherichia coli (strain K12) (NCBI:txid83333)

B-factor: mean 40.93, std 12.8, range [8.44, 89.43]